Protein AF-A0AAW7HHN9-F1 (afdb_monomer_lite)

Sequence (188 aa):
MHHGLEGAKLAKRGYVASETRPERWENTGKCAHMALAGRVQHAIASLPLDYQQFGHHLYAPVITTEVSNNWEEVALAKLAGHVHLDLKRRGEKRTCRPYSREWWVARGVLVRYRHMVQGGMGANPDPMAAQWVFREWLADNHGVELDSRNWSRQWGWLVQLMFDQAGIIDGMCLRPVGRVLSEEREAA

Radius of gyration: 21.59 Å; chains: 1; bounding box: 45×45×65 Å

Secondary structure (DSSP, 8-state):
--THHHHHHHHTTT--TT---TTS---HHHHHHHHHHHHHHHHHHTS-HHHHHHHHHHHS----HHHHHHHHHHHHHHHHHHHHHHHHHTT-S----TTSHHHHHHHHHHHHHHHHHTTTTS-PPPTT-SHHHHHHHHHHHH------TTHIIIIIHHHHHHHHHHHHHHHHHHHHHHHHHHHHHHH-

Organism: NCBI:txid1940621

Foldseek 3Di:
DPPPPVVVVCVVVVDDPQDADPPDDDDPSVVVVVVLVVQLVVLLVPDDPLLSLLLCLQENDCPDPVSNVVSLVSNLVQLQVLLQVVCVVVVHPDHSDPPDLLSLLLSLLSVQQSQQCYPPPSHGPRPPPDPVSSQVCSCVVPVRHDDPVVCCVPPVVSSVVSSVSSVVSNCVSCVSVVVSVVVVVVVD

Structure (mmCIF, N/CA/C/O backbone):
data_AF-A0AAW7HHN9-F1
#
_entry.id   AF-A0AAW7HHN9-F1
#
loop_
_atom_site.group_PDB
_atom_site.id
_atom_site.type_symbol
_atom_site.label_atom_id
_atom_site.label_alt_id
_atom_site.label_comp_id
_atom_site.label_asym_id
_atom_site.label_entity_id
_atom_site.label_seq_id
_atom_site.pdbx_PDB_ins_code
_atom_site.Cartn_x
_atom_site.Cartn_y
_atom_site.Cartn_z
_atom_site.occupancy
_atom_site.B_iso_or_equiv
_atom_site.auth_seq_id
_atom_site.auth_comp_id
_atom_site.auth_asym_id
_atom_site.auth_atom_id
_atom_site.pdbx_PDB_model_num
ATOM 1 N N . MET A 1 1 ? 19.510 -16.473 -47.302 1.00 38.31 1 MET A N 1
ATOM 2 C CA . MET A 1 1 ? 18.096 -16.724 -46.938 1.00 38.31 1 MET A CA 1
ATOM 3 C C . MET A 1 1 ? 17.933 -18.091 -46.258 1.00 38.31 1 MET A C 1
ATOM 5 O O . MET A 1 1 ? 17.309 -18.977 -46.820 1.00 38.31 1 MET A O 1
ATOM 9 N N . HIS A 1 2 ? 18.473 -18.285 -45.048 1.00 38.16 2 HIS A N 1
ATOM 10 C CA . HIS A 1 2 ? 18.278 -19.535 -44.282 1.00 38.16 2 HIS A CA 1
ATOM 11 C C . HIS A 1 2 ? 17.867 -19.300 -42.813 1.00 38.16 2 HIS A C 1
ATOM 13 O O 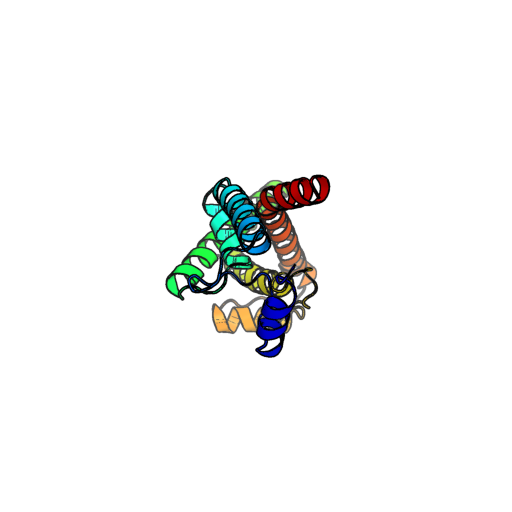. HIS A 1 2 ? 17.896 -20.219 -42.005 1.00 38.16 2 HIS A O 1
ATOM 19 N N . HIS A 1 3 ? 17.419 -18.090 -42.460 1.00 42.94 3 HIS A N 1
ATOM 20 C CA . HIS A 1 3 ? 17.155 -17.697 -41.065 1.00 42.94 3 HIS A CA 1
ATOM 21 C C . HIS A 1 3 ? 15.775 -18.108 -40.513 1.00 42.94 3 HIS A C 1
ATOM 23 O O . HIS A 1 3 ? 15.541 -17.994 -39.316 1.00 42.94 3 HIS A O 1
ATOM 29 N N . GLY A 1 4 ? 14.858 -18.611 -41.349 1.00 40.66 4 GLY A N 1
ATOM 30 C CA . GLY A 1 4 ? 13.501 -18.980 -40.911 1.00 40.66 4 GLY A CA 1
ATOM 31 C C . GLY A 1 4 ? 13.372 -20.378 -40.287 1.00 40.66 4 GLY A C 1
ATOM 32 O O . GLY A 1 4 ? 12.479 -20.616 -39.478 1.00 40.66 4 GLY A O 1
ATOM 33 N N . LEU A 1 5 ? 14.261 -21.316 -40.637 1.00 44.97 5 LEU A N 1
ATOM 34 C CA . LEU A 1 5 ? 14.097 -22.737 -40.289 1.00 44.97 5 LEU A CA 1
ATOM 35 C C . LEU A 1 5 ? 14.630 -23.100 -38.891 1.00 44.97 5 LEU A C 1
ATOM 37 O O . LEU A 1 5 ? 14.132 -24.048 -38.285 1.00 44.97 5 LEU A O 1
ATOM 41 N N . GLU A 1 6 ? 15.592 -22.349 -38.345 1.00 50.78 6 GLU A N 1
ATOM 42 C CA . GLU A 1 6 ? 16.085 -22.557 -36.972 1.00 50.78 6 GLU A CA 1
ATOM 43 C C . GLU A 1 6 ? 15.146 -21.975 -35.907 1.00 50.78 6 GLU A C 1
ATOM 45 O O . GLU A 1 6 ? 14.897 -22.628 -34.891 1.00 50.78 6 GLU A O 1
ATOM 50 N N . GLY A 1 7 ? 14.524 -20.817 -36.165 1.00 49.16 7 GLY A N 1
ATOM 51 C CA . GLY A 1 7 ? 13.521 -20.229 -35.265 1.00 49.16 7 GLY A CA 1
ATOM 52 C C . GLY A 1 7 ? 12.287 -21.125 -35.081 1.00 49.16 7 GLY A C 1
ATOM 53 O O . GLY A 1 7 ? 11.790 -21.293 -33.967 1.00 49.16 7 GLY A O 1
ATOM 54 N N . A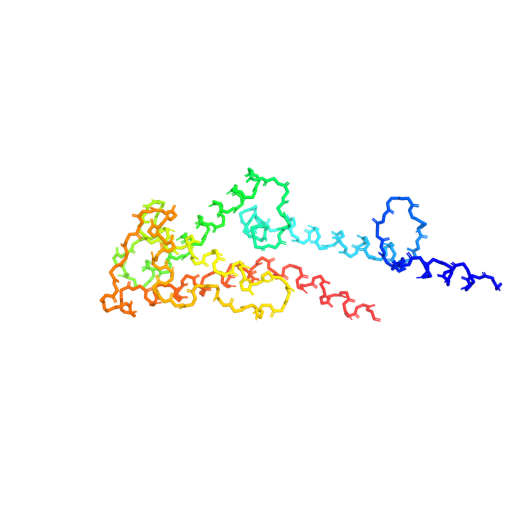LA A 1 8 ? 11.854 -21.800 -36.151 1.00 48.09 8 ALA A N 1
ATOM 55 C CA . ALA A 1 8 ? 10.747 -22.757 -36.113 1.00 48.09 8 ALA A CA 1
ATOM 56 C C . ALA A 1 8 ? 11.067 -24.040 -35.313 1.00 48.09 8 ALA A C 1
ATOM 58 O O . ALA A 1 8 ? 10.160 -24.669 -34.762 1.00 48.09 8 ALA A O 1
ATOM 59 N N . LYS A 1 9 ? 12.346 -24.435 -35.209 1.00 51.78 9 LYS A N 1
ATOM 60 C CA . LYS A 1 9 ? 12.777 -25.590 -34.396 1.00 51.78 9 LYS A CA 1
ATOM 61 C C . LYS A 1 9 ? 12.808 -25.275 -32.897 1.00 51.78 9 LYS A C 1
ATOM 63 O O . LYS A 1 9 ? 12.523 -26.164 -32.098 1.00 51.78 9 LYS A O 1
ATOM 68 N N . LEU A 1 10 ? 13.090 -24.027 -32.513 1.00 51.78 10 LEU A N 1
ATOM 69 C CA . LEU A 1 10 ? 13.018 -23.564 -31.121 1.00 51.78 10 LEU A CA 1
ATOM 70 C C . LEU A 1 10 ? 11.563 -23.470 -30.627 1.00 51.78 10 LEU A C 1
ATOM 72 O O . LEU A 1 10 ? 11.255 -23.974 -29.549 1.00 51.78 10 LEU A O 1
ATOM 76 N N . ALA A 1 11 ? 10.637 -22.952 -31.439 1.00 49.09 11 ALA A N 1
ATOM 77 C CA . ALA A 1 11 ? 9.215 -22.895 -31.076 1.00 49.09 11 ALA A CA 1
ATOM 78 C C . ALA A 1 11 ? 8.615 -24.286 -30.758 1.00 49.09 11 ALA A C 1
ATOM 80 O O . ALA A 1 11 ? 7.832 -24.426 -29.820 1.00 49.09 11 ALA A O 1
ATOM 81 N N . LYS A 1 12 ? 9.051 -25.345 -31.462 1.00 47.94 12 LYS A N 1
ATOM 82 C CA . LYS A 1 12 ? 8.616 -26.740 -31.226 1.00 47.94 12 LYS A CA 1
ATOM 83 C C . LYS A 1 12 ? 9.041 -27.336 -29.873 1.00 47.94 12 LYS A C 1
ATOM 85 O O . LYS A 1 12 ? 8.524 -28.385 -29.505 1.00 47.94 12 LYS A O 1
ATOM 90 N N . ARG A 1 13 ? 9.949 -26.694 -29.127 1.00 54.78 13 ARG A N 1
ATOM 91 C CA . ARG A 1 13 ? 10.356 -27.091 -27.762 1.00 54.78 13 ARG A CA 1
ATOM 92 C C . ARG A 1 13 ? 9.688 -26.255 -26.653 1.00 54.78 13 ARG A C 1
ATOM 94 O O . ARG A 1 13 ? 10.057 -26.401 -25.495 1.00 54.78 13 ARG A O 1
ATOM 101 N N . GLY A 1 14 ? 8.718 -25.397 -26.992 1.00 53.66 14 GLY A N 1
ATOM 102 C CA . GLY A 1 14 ? 8.030 -24.522 -26.030 1.00 53.66 14 GLY A CA 1
ATOM 103 C C . GLY A 1 14 ? 8.759 -23.204 -25.739 1.00 53.66 14 GLY A C 1
ATOM 104 O O . GLY A 1 14 ? 8.441 -22.526 -24.768 1.00 53.66 14 GLY A O 1
ATOM 105 N N . TYR A 1 15 ? 9.740 -22.828 -26.564 1.00 53.34 15 TYR A N 1
ATOM 106 C CA . TYR A 1 15 ? 10.542 -21.621 -26.363 1.00 53.34 15 TYR A CA 1
ATOM 107 C C . TYR A 1 15 ? 9.875 -20.369 -26.954 1.00 53.34 15 TYR A C 1
ATOM 109 O O . TYR A 1 15 ? 9.556 -20.322 -28.141 1.00 53.34 15 TYR A O 1
ATOM 117 N N . VAL A 1 16 ? 9.730 -19.318 -26.137 1.00 57.84 16 VAL A N 1
ATOM 118 C CA . VAL A 1 16 ? 9.157 -18.016 -26.537 1.00 57.84 16 VAL A CA 1
ATOM 119 C C . VAL A 1 16 ? 10.260 -17.100 -27.065 1.00 57.84 16 VAL A C 1
ATOM 121 O O . VAL A 1 16 ? 11.258 -16.922 -26.376 1.00 57.84 16 VAL A O 1
ATOM 124 N N . ALA A 1 17 ? 10.123 -16.495 -28.248 1.00 53.03 17 ALA A N 1
ATOM 125 C CA . ALA A 1 17 ? 11.199 -15.748 -28.929 1.00 53.03 17 ALA A CA 1
ATOM 126 C C . ALA A 1 17 ? 11.877 -14.627 -28.096 1.00 53.03 17 ALA A C 1
ATOM 128 O O . ALA A 1 17 ? 13.042 -14.313 -28.338 1.00 53.03 17 ALA A O 1
ATOM 129 N N . SER A 1 18 ? 11.193 -14.087 -27.083 1.00 53.69 18 SER A N 1
ATOM 130 C CA . SER A 1 18 ? 11.636 -12.979 -26.220 1.00 53.69 18 SER A CA 1
ATOM 131 C C . SER A 1 18 ? 12.220 -13.379 -24.852 1.00 53.69 18 SER A C 1
ATOM 133 O O . SER A 1 18 ? 12.604 -12.507 -24.082 1.00 53.69 18 SER A O 1
ATOM 135 N N . GLU A 1 19 ? 12.309 -14.670 -24.520 1.00 60.16 19 GLU A N 1
ATOM 136 C CA . GLU A 1 19 ? 12.842 -15.136 -23.224 1.00 60.16 19 GLU A CA 1
ATOM 137 C C . GLU A 1 19 ? 14.320 -14.730 -23.002 1.00 60.16 19 GLU A C 1
ATOM 139 O O . GLU A 1 19 ? 15.192 -14.995 -23.839 1.00 60.16 19 GLU A O 1
ATOM 144 N N . THR A 1 20 ? 14.612 -14.140 -21.841 1.00 59.38 20 THR A N 1
ATOM 145 C CA . THR A 1 20 ? 15.908 -13.565 -21.441 1.00 59.38 20 THR A CA 1
ATOM 146 C C . THR A 1 20 ? 16.752 -14.516 -20.581 1.00 59.38 20 THR A C 1
ATOM 148 O O . THR A 1 20 ? 17.074 -14.222 -19.435 1.00 59.38 20 THR A O 1
ATOM 151 N N . ARG A 1 21 ? 17.160 -15.674 -21.123 1.00 59.19 21 ARG A N 1
ATOM 152 C CA . ARG A 1 21 ? 18.147 -16.550 -20.449 1.00 59.19 21 ARG A CA 1
ATOM 153 C C . ARG A 1 21 ? 19.597 -16.219 -20.853 1.00 59.19 21 ARG A C 1
ATOM 155 O O . ARG A 1 21 ? 19.813 -15.833 -22.009 1.00 59.19 21 ARG A O 1
ATOM 162 N N . PRO A 1 22 ? 20.594 -16.393 -19.958 1.00 57.69 22 PRO A N 1
ATOM 163 C CA . PRO A 1 22 ? 22.010 -16.143 -20.266 1.00 57.69 22 PRO A CA 1
ATOM 164 C C . PRO A 1 22 ? 22.532 -17.027 -21.407 1.00 57.69 22 PRO A C 1
ATOM 166 O O . PRO A 1 22 ? 23.255 -16.571 -22.278 1.00 57.69 22 PRO A O 1
ATOM 169 N N . GLU A 1 23 ? 22.067 -18.272 -21.446 1.00 57.06 23 GLU A N 1
ATOM 170 C CA . GLU A 1 23 ? 22.466 -19.346 -22.374 1.00 57.06 23 GLU A CA 1
ATOM 171 C C . GLU A 1 23 ? 21.846 -19.204 -23.778 1.00 57.06 23 GLU A C 1
ATOM 173 O O . GLU A 1 23 ? 22.002 -20.063 -24.644 1.00 57.06 23 GLU A O 1
ATOM 178 N N . ARG A 1 24 ? 21.084 -18.128 -24.002 1.00 62.47 24 ARG A N 1
ATOM 179 C CA . ARG A 1 24 ? 20.269 -17.918 -25.198 1.00 62.47 24 ARG A CA 1
ATOM 180 C C . ARG A 1 24 ? 20.902 -16.897 -26.129 1.00 62.47 24 ARG A C 1
ATOM 182 O O . ARG A 1 24 ? 21.324 -15.834 -25.669 1.00 62.47 24 ARG A O 1
ATOM 189 N N . TRP A 1 25 ? 20.844 -17.186 -27.427 1.00 57.44 25 TRP A N 1
ATOM 190 C CA . TRP A 1 25 ? 21.344 -16.322 -28.495 1.00 57.44 25 TRP A CA 1
ATOM 191 C C . TRP A 1 25 ? 20.830 -14.880 -28.373 1.00 57.44 25 TRP A C 1
ATOM 193 O O . TRP A 1 25 ? 19.654 -14.645 -28.074 1.00 57.44 25 TRP A O 1
ATOM 203 N N . GLU A 1 26 ? 21.712 -13.915 -28.612 1.00 62.25 26 GLU A N 1
ATOM 204 C CA . GLU A 1 26 ? 21.369 -12.497 -28.671 1.00 62.25 26 GLU A CA 1
ATOM 205 C C . GLU A 1 26 ? 20.537 -12.235 -29.927 1.00 62.25 26 GLU A C 1
ATOM 207 O O . GLU A 1 26 ? 21.027 -12.294 -31.053 1.00 62.25 26 GLU A O 1
ATOM 212 N N . ASN A 1 27 ? 19.240 -11.997 -29.747 1.00 69.94 27 ASN A N 1
ATOM 213 C CA . ASN A 1 27 ? 18.358 -11.567 -30.823 1.00 69.94 27 ASN A CA 1
ATOM 214 C C . ASN A 1 27 ? 17.867 -10.140 -30.546 1.00 69.94 27 ASN A C 1
ATOM 216 O O . ASN A 1 27 ? 17.820 -9.700 -29.396 1.00 69.94 27 ASN A O 1
ATOM 220 N N . THR A 1 28 ? 17.492 -9.411 -31.598 1.00 74.88 28 THR A N 1
ATOM 221 C CA . THR A 1 28 ? 17.056 -8.008 -31.495 1.00 74.88 28 THR A CA 1
ATOM 222 C C . THR A 1 28 ? 15.908 -7.828 -30.497 1.00 74.88 28 THR A C 1
ATOM 224 O O . THR A 1 28 ? 15.882 -6.838 -29.773 1.00 74.88 28 THR A O 1
ATOM 227 N N . GLY A 1 29 ? 15.007 -8.812 -30.384 1.00 74.69 29 GLY A N 1
ATOM 228 C CA . GLY A 1 29 ? 13.914 -8.803 -29.406 1.00 74.69 29 GLY A CA 1
ATOM 229 C C . GLY A 1 29 ? 14.386 -8.903 -27.950 1.00 74.69 29 GLY A C 1
ATOM 230 O O . GLY A 1 29 ? 13.868 -8.196 -27.092 1.00 74.69 29 GLY A O 1
ATOM 231 N N . LYS A 1 30 ? 15.404 -9.724 -27.666 1.00 72.62 30 LYS A N 1
ATOM 232 C CA . LYS A 1 30 ? 16.058 -9.843 -26.354 1.00 72.62 30 LYS A CA 1
ATOM 233 C C . LYS A 1 30 ? 16.736 -8.525 -25.983 1.00 72.62 30 LYS A C 1
ATOM 235 O O . LYS A 1 30 ? 16.565 -8.054 -24.863 1.00 72.62 30 LYS A O 1
ATOM 240 N N . CYS A 1 31 ? 17.455 -7.906 -26.921 1.00 80.06 31 CYS A N 1
ATOM 241 C CA . CYS A 1 31 ? 18.100 -6.608 -26.704 1.00 80.06 31 CYS A CA 1
ATOM 242 C C . CYS A 1 31 ? 17.074 -5.496 -26.446 1.00 80.06 31 CYS A C 1
ATOM 244 O O . CYS A 1 31 ? 17.229 -4.750 -25.482 1.00 80.06 31 CYS A O 1
ATOM 246 N N . ALA A 1 32 ? 16.000 -5.431 -27.240 1.00 82.19 32 ALA A N 1
ATOM 247 C CA . ALA A 1 32 ? 14.913 -4.472 -27.043 1.00 82.19 32 ALA A CA 1
ATOM 248 C C . ALA A 1 32 ? 14.222 -4.660 -25.682 1.00 82.19 32 ALA A C 1
ATOM 250 O O . ALA A 1 32 ? 14.023 -3.696 -24.948 1.00 82.19 32 ALA A O 1
ATOM 251 N N . HIS A 1 33 ? 13.932 -5.906 -25.292 1.00 82.44 33 HIS A N 1
ATOM 252 C CA . HIS A 1 33 ? 13.355 -6.206 -23.983 1.00 82.44 33 HIS A CA 1
ATOM 253 C C . HIS A 1 33 ? 14.281 -5.796 -22.829 1.00 82.44 33 HIS A C 1
ATOM 255 O O . HIS A 1 33 ? 13.821 -5.185 -21.868 1.00 82.44 33 HIS A O 1
ATOM 261 N N . MET A 1 34 ? 15.582 -6.099 -22.912 1.00 86.00 34 MET A N 1
ATOM 262 C CA . MET A 1 34 ? 16.550 -5.702 -21.881 1.00 86.00 34 MET A CA 1
ATOM 263 C C . MET A 1 34 ? 16.708 -4.179 -21.794 1.00 86.00 34 MET A C 1
ATOM 265 O O . MET A 1 34 ? 16.795 -3.647 -20.689 1.00 86.00 34 MET A O 1
ATOM 269 N N . ALA A 1 35 ? 16.701 -3.474 -22.929 1.00 87.94 35 ALA A N 1
ATOM 270 C CA . ALA A 1 35 ? 16.739 -2.014 -22.959 1.00 87.94 35 ALA A CA 1
ATOM 271 C C . ALA A 1 35 ? 15.500 -1.409 -22.279 1.00 87.94 35 ALA A C 1
ATOM 273 O O . ALA A 1 35 ? 15.636 -0.564 -21.391 1.00 87.94 35 ALA A O 1
ATOM 274 N N . LEU A 1 36 ? 14.305 -1.904 -22.618 1.00 88.75 36 LEU A N 1
ATOM 275 C CA . LEU A 1 36 ? 13.052 -1.493 -21.985 1.00 88.75 36 LEU A CA 1
ATOM 276 C C . LEU A 1 36 ? 13.056 -1.780 -20.478 1.00 88.75 36 LEU A C 1
ATOM 278 O O . LEU A 1 36 ? 12.744 -0.902 -19.674 1.00 88.75 36 LEU A O 1
ATOM 282 N N . ALA A 1 37 ? 13.455 -2.991 -20.079 1.00 89.25 37 ALA A N 1
ATOM 283 C CA . ALA A 1 37 ? 13.571 -3.365 -18.674 1.00 89.25 37 ALA A CA 1
ATOM 284 C C . ALA A 1 37 ? 14.537 -2.430 -17.929 1.00 89.25 37 ALA A C 1
ATOM 286 O O . ALA A 1 37 ? 14.211 -1.963 -16.841 1.00 89.25 37 ALA A O 1
ATOM 287 N N . GLY A 1 38 ? 15.679 -2.087 -18.533 1.00 92.06 38 GLY A N 1
ATOM 288 C CA . GLY A 1 38 ? 16.635 -1.124 -17.985 1.00 92.06 38 GLY A CA 1
ATOM 289 C C . GLY A 1 38 ? 16.031 0.267 -17.774 1.00 92.06 38 GLY A C 1
ATOM 290 O O . GLY A 1 38 ? 16.204 0.849 -16.702 1.00 92.06 38 GLY A O 1
ATOM 291 N N . ARG A 1 39 ? 15.257 0.780 -18.741 1.00 94.25 39 ARG A N 1
ATOM 292 C CA . ARG A 1 39 ? 14.539 2.062 -18.598 1.00 94.25 39 ARG A CA 1
ATOM 293 C C . ARG A 1 39 ? 13.514 2.022 -17.468 1.00 94.25 39 ARG A C 1
ATOM 295 O O . ARG A 1 39 ? 13.440 2.965 -16.684 1.00 94.25 39 ARG A O 1
ATOM 302 N N . VAL A 1 40 ? 12.758 0.929 -17.348 1.00 93.12 40 VAL A N 1
ATOM 303 C CA . VAL A 1 40 ? 11.791 0.739 -16.256 1.00 93.12 40 VAL A CA 1
ATOM 304 C C . VAL A 1 40 ? 12.496 0.687 -14.899 1.00 93.12 40 VAL A C 1
ATOM 306 O O . VAL A 1 40 ? 12.086 1.394 -13.981 1.00 93.12 40 VAL A O 1
ATOM 309 N N . GLN A 1 41 ? 13.581 -0.082 -14.766 1.00 93.25 41 GLN A N 1
ATOM 310 C CA . GLN A 1 41 ? 14.359 -0.149 -13.522 1.00 93.25 41 GLN A CA 1
ATOM 311 C C . GLN A 1 41 ? 14.959 1.214 -13.154 1.00 93.25 41 GLN A C 1
ATOM 313 O O . GLN A 1 41 ? 14.910 1.612 -11.993 1.00 93.25 41 GLN A O 1
ATOM 318 N N . HIS A 1 42 ? 15.453 1.973 -14.136 1.00 95.88 42 HIS A N 1
ATOM 319 C CA . HIS A 1 42 ? 15.940 3.334 -13.915 1.00 95.88 42 HIS A CA 1
ATOM 320 C C . HIS A 1 42 ? 14.823 4.280 -13.443 1.00 95.88 42 HIS A C 1
ATOM 322 O O . HIS A 1 42 ? 15.024 5.068 -12.520 1.00 95.88 42 HIS A O 1
ATOM 328 N N . ALA A 1 43 ? 13.625 4.176 -14.024 1.00 95.31 43 ALA A N 1
ATOM 329 C CA . ALA A 1 43 ? 12.469 4.958 -13.597 1.00 95.31 43 ALA A CA 1
ATOM 330 C C . ALA A 1 43 ? 12.049 4.626 -12.155 1.00 95.31 43 ALA A C 1
ATOM 332 O O . ALA A 1 43 ? 11.775 5.543 -11.382 1.00 95.31 43 ALA A O 1
ATOM 333 N N . ILE A 1 44 ? 12.061 3.348 -11.762 1.00 94.56 44 ILE A N 1
ATOM 334 C CA . ILE A 1 44 ? 11.821 2.933 -10.370 1.00 94.56 44 ILE A CA 1
ATOM 335 C C . ILE A 1 44 ? 12.902 3.508 -9.447 1.00 94.56 44 ILE A C 1
ATOM 337 O O . ILE A 1 44 ? 12.572 4.125 -8.438 1.00 94.56 44 ILE A O 1
ATOM 341 N N . ALA A 1 45 ? 14.179 3.397 -9.822 1.00 95.88 45 ALA A N 1
ATOM 342 C CA . ALA A 1 45 ? 15.305 3.904 -9.037 1.00 95.88 45 ALA A CA 1
ATOM 343 C C . ALA A 1 45 ? 15.281 5.434 -8.840 1.00 95.88 45 ALA A C 1
ATOM 345 O O . ALA A 1 45 ? 15.910 5.942 -7.915 1.00 95.88 45 ALA A O 1
ATOM 346 N N . SER A 1 46 ? 14.547 6.169 -9.684 1.00 95.69 46 SER A N 1
ATOM 347 C CA . SER A 1 46 ? 14.368 7.621 -9.552 1.00 95.69 46 SER A CA 1
ATOM 348 C C . SER A 1 46 ? 13.404 8.039 -8.430 1.00 95.69 46 SER A C 1
ATOM 350 O O . SER A 1 46 ? 13.393 9.205 -8.034 1.00 95.69 46 SER A O 1
ATOM 352 N N . LEU A 1 47 ? 12.585 7.115 -7.913 1.00 96.69 47 LEU A N 1
ATOM 353 C CA . LEU A 1 47 ? 11.674 7.383 -6.798 1.00 96.69 47 LEU A CA 1
ATOM 354 C C . LEU A 1 47 ? 12.445 7.512 -5.473 1.00 96.69 47 LEU A C 1
ATOM 356 O O . LEU A 1 47 ? 13.482 6.870 -5.306 1.00 96.69 47 LEU A O 1
ATOM 360 N N . PRO A 1 48 ? 11.939 8.255 -4.473 1.00 97.00 48 PRO A N 1
ATOM 361 C CA . PRO A 1 48 ? 12.473 8.156 -3.118 1.00 97.00 48 PRO A CA 1
ATOM 362 C C . PRO A 1 48 ? 12.353 6.718 -2.586 1.00 97.00 48 PRO A C 1
ATOM 364 O O . PRO A 1 48 ? 11.415 5.997 -2.936 1.00 97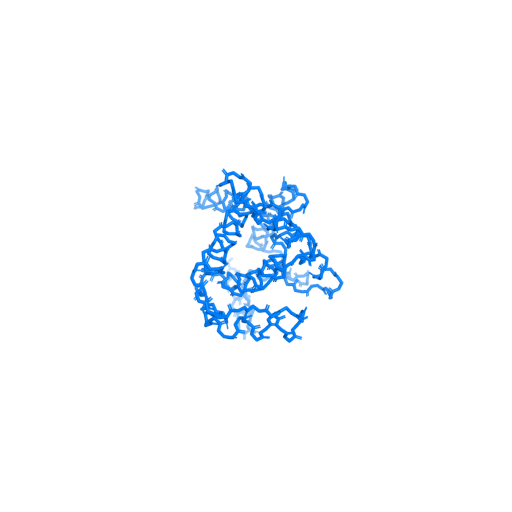.00 48 PRO A O 1
ATOM 367 N N . LEU A 1 49 ? 13.301 6.301 -1.741 1.00 96.69 49 LEU A N 1
ATOM 368 C CA . LEU A 1 49 ? 13.458 4.898 -1.328 1.00 96.69 49 LEU A CA 1
ATOM 369 C C . LEU A 1 49 ? 12.182 4.293 -0.723 1.00 96.69 49 LEU A C 1
ATOM 371 O O . LEU A 1 49 ? 11.853 3.141 -0.989 1.00 96.69 49 LEU A O 1
ATOM 375 N N . ASP A 1 50 ? 11.428 5.076 0.042 1.00 97.12 50 ASP A N 1
ATOM 376 C CA . ASP A 1 50 ? 10.188 4.620 0.666 1.00 97.12 50 ASP A CA 1
ATOM 377 C C . ASP A 1 50 ? 9.061 4.353 -0.349 1.00 97.12 50 ASP A C 1
ATOM 379 O O . ASP A 1 50 ? 8.301 3.400 -0.188 1.00 97.12 50 ASP A O 1
ATOM 383 N N . TYR A 1 51 ? 8.980 5.125 -1.436 1.00 97.38 51 TYR A N 1
ATOM 384 C CA . TYR A 1 51 ? 8.079 4.841 -2.559 1.00 97.38 51 TYR A CA 1
ATOM 385 C C . TYR A 1 51 ? 8.537 3.620 -3.364 1.00 97.38 51 TYR A C 1
ATOM 387 O O . TYR A 1 51 ? 7.695 2.824 -3.783 1.00 97.38 51 TYR A O 1
ATOM 395 N N . GLN A 1 52 ? 9.850 3.425 -3.543 1.00 96.62 52 GLN A N 1
ATOM 396 C CA . GLN A 1 52 ? 10.371 2.202 -4.167 1.00 96.62 52 GLN A CA 1
ATOM 397 C C . GLN A 1 52 ? 9.942 0.968 -3.369 1.00 96.62 52 GLN A C 1
ATOM 399 O O . GLN A 1 52 ? 9.362 0.041 -3.925 1.00 96.62 52 GLN A O 1
ATOM 404 N N . GLN A 1 53 ? 10.153 0.984 -2.051 1.00 97.06 53 GLN A N 1
ATOM 405 C CA . GLN A 1 53 ? 9.794 -0.120 -1.160 1.00 97.06 53 GLN A CA 1
ATOM 406 C C . GLN A 1 53 ? 8.277 -0.336 -1.078 1.00 97.06 53 GLN A C 1
ATOM 408 O O . GLN A 1 53 ? 7.842 -1.486 -1.064 1.00 97.06 53 GLN A O 1
ATOM 413 N N . PHE A 1 54 ? 7.468 0.730 -1.121 1.00 97.62 54 PHE A N 1
ATOM 414 C CA . PHE A 1 54 ? 6.013 0.610 -1.264 1.00 97.62 54 PHE A CA 1
ATOM 415 C C . PHE A 1 54 ? 5.634 -0.121 -2.560 1.00 97.62 54 PHE A C 1
ATOM 417 O O . PHE A 1 54 ? 4.869 -1.082 -2.529 1.00 97.62 54 PHE A O 1
ATOM 424 N N . GLY A 1 55 ? 6.216 0.273 -3.698 1.00 95.19 55 GLY A N 1
ATOM 425 C CA . GLY A 1 55 ? 6.000 -0.413 -4.974 1.00 95.19 55 GLY A CA 1
ATOM 426 C C . GLY A 1 55 ? 6.483 -1.868 -4.959 1.00 95.19 55 GLY A C 1
ATOM 427 O O . GLY A 1 55 ? 5.794 -2.753 -5.465 1.00 95.19 55 GLY A O 1
ATOM 428 N N . HIS A 1 56 ? 7.630 -2.148 -4.336 1.00 94.75 56 HIS A N 1
ATOM 429 C CA . HIS A 1 56 ? 8.141 -3.510 -4.185 1.00 94.75 56 HIS A CA 1
ATOM 430 C C . HIS A 1 56 ? 7.226 -4.378 -3.325 1.00 94.75 56 HIS A C 1
ATOM 432 O O . HIS A 1 56 ? 6.955 -5.514 -3.702 1.00 94.75 56 HIS A O 1
ATOM 438 N N . HIS A 1 57 ? 6.686 -3.843 -2.228 1.00 95.69 57 HIS A N 1
ATOM 439 C CA . HIS A 1 57 ? 5.697 -4.560 -1.431 1.00 95.69 57 HIS A CA 1
ATOM 440 C C . HIS A 1 57 ? 4.491 -4.990 -2.279 1.00 95.69 57 HIS A C 1
ATOM 442 O O . HIS A 1 57 ? 4.037 -6.125 -2.154 1.00 95.69 57 HIS A O 1
ATOM 448 N N . LEU A 1 58 ? 4.000 -4.121 -3.169 1.00 94.06 58 LEU A N 1
ATOM 449 C CA . LEU A 1 58 ? 2.833 -4.421 -4.001 1.00 94.06 58 LEU A CA 1
ATOM 450 C C . LEU A 1 58 ? 3.131 -5.407 -5.137 1.00 94.06 58 LEU A C 1
ATOM 452 O O . LEU A 1 58 ? 2.373 -6.357 -5.335 1.00 94.06 58 LEU A O 1
ATOM 456 N N . TYR A 1 59 ? 4.222 -5.194 -5.876 1.00 91.31 59 TYR A N 1
ATOM 457 C CA . TYR A 1 59 ? 4.415 -5.822 -7.188 1.00 91.31 59 TYR A CA 1
ATOM 458 C C . TYR A 1 59 ? 5.614 -6.762 -7.286 1.00 91.31 59 TYR A C 1
ATOM 460 O O . TYR A 1 59 ? 5.656 -7.587 -8.200 1.00 91.31 59 TYR A O 1
ATOM 468 N N . ALA A 1 60 ? 6.605 -6.648 -6.397 1.00 89.19 60 ALA A N 1
ATOM 469 C CA . ALA A 1 60 ? 7.786 -7.492 -6.499 1.00 89.19 60 ALA A CA 1
ATOM 470 C C . ALA A 1 60 ? 7.459 -8.936 -6.080 1.00 89.19 60 ALA A C 1
ATOM 472 O O . ALA A 1 60 ? 6.673 -9.161 -5.148 1.00 89.19 60 ALA A O 1
ATOM 473 N N . PRO A 1 61 ? 8.073 -9.937 -6.737 1.00 85.50 61 PRO A N 1
ATOM 474 C CA . PRO A 1 61 ? 8.044 -11.294 -6.222 1.00 85.50 61 PRO A CA 1
ATOM 475 C C . PRO A 1 61 ? 8.703 -11.334 -4.839 1.00 85.50 61 PRO A C 1
ATOM 477 O O . PRO A 1 61 ? 9.617 -10.562 -4.543 1.00 85.50 61 PRO A O 1
ATOM 480 N N . VAL A 1 62 ? 8.254 -12.262 -3.995 1.00 83.94 62 VAL A N 1
ATOM 481 C CA . VAL A 1 62 ? 8.898 -12.528 -2.705 1.00 83.94 62 VAL A CA 1
ATOM 482 C C . VAL A 1 62 ? 10.314 -13.035 -2.979 1.00 83.94 62 VAL A C 1
ATOM 484 O O . VAL A 1 62 ? 10.484 -14.124 -3.520 1.00 83.94 62 VAL A O 1
ATOM 487 N N . ILE A 1 63 ? 11.323 -12.229 -2.633 1.00 81.25 63 ILE A N 1
ATOM 488 C CA . ILE A 1 63 ? 12.741 -12.601 -2.770 1.00 81.25 63 ILE A CA 1
ATOM 489 C C . ILE A 1 63 ? 13.161 -13.430 -1.554 1.00 81.25 63 ILE A C 1
ATOM 491 O O . ILE A 1 63 ? 13.586 -14.574 -1.679 1.00 81.25 63 ILE A O 1
ATOM 495 N N . THR A 1 64 ? 12.993 -12.851 -0.365 1.00 91.12 64 THR A N 1
ATOM 496 C CA . THR A 1 64 ? 13.119 -13.518 0.934 1.00 91.12 64 THR A CA 1
ATOM 497 C C . THR A 1 64 ? 12.037 -12.992 1.872 1.00 91.12 64 THR A C 1
ATOM 499 O O . THR A 1 64 ? 11.474 -11.912 1.648 1.00 91.12 64 THR A O 1
ATOM 502 N N . THR A 1 65 ? 11.749 -13.741 2.939 1.00 90.94 65 THR A N 1
ATOM 503 C CA . THR A 1 65 ? 10.801 -13.313 3.978 1.00 90.94 65 THR A CA 1
ATOM 504 C C . THR A 1 65 ? 11.248 -12.009 4.633 1.00 90.94 65 THR A C 1
ATOM 506 O O . THR A 1 65 ? 10.451 -11.094 4.777 1.00 90.94 65 THR A O 1
ATOM 509 N N . GLU A 1 66 ? 12.534 -11.881 4.960 1.00 94.56 66 GLU A N 1
ATOM 510 C CA . GLU A 1 66 ? 13.091 -10.683 5.597 1.00 94.56 66 GLU A CA 1
ATOM 511 C C . GLU A 1 66 ? 12.920 -9.428 4.732 1.00 94.56 66 GLU A C 1
ATOM 513 O O . GLU A 1 66 ? 12.401 -8.415 5.199 1.00 94.56 66 GLU A O 1
ATOM 518 N N . VAL A 1 67 ? 13.287 -9.508 3.449 1.00 94.00 67 VAL A N 1
ATOM 519 C CA . VAL A 1 67 ? 13.162 -8.380 2.514 1.00 94.00 67 VAL A CA 1
ATOM 520 C C . VAL A 1 67 ? 11.697 -7.997 2.320 1.00 94.00 67 VAL A C 1
ATOM 522 O O . VAL A 1 67 ? 11.359 -6.814 2.339 1.00 94.00 67 VAL A O 1
ATOM 525 N N . SER A 1 68 ? 10.819 -8.993 2.187 1.00 92.50 68 SER A N 1
ATOM 526 C CA . SER A 1 68 ? 9.384 -8.764 1.997 1.00 92.50 68 SER A CA 1
ATOM 527 C C . SER A 1 68 ? 8.741 -8.122 3.227 1.00 92.50 68 SER A C 1
ATOM 529 O O . SER A 1 68 ? 7.960 -7.184 3.075 1.00 92.50 68 SER A O 1
ATOM 531 N N . ASN A 1 69 ? 9.116 -8.572 4.429 1.00 94.31 69 ASN A N 1
ATOM 532 C CA . ASN A 1 69 ? 8.663 -7.986 5.690 1.00 94.31 69 ASN A CA 1
ATOM 533 C C . ASN A 1 69 ? 9.145 -6.538 5.823 1.00 94.31 69 ASN A C 1
ATOM 535 O O . ASN A 1 69 ? 8.371 -5.662 6.190 1.00 94.31 69 ASN A O 1
ATOM 539 N N . ASN A 1 70 ? 10.402 -6.256 5.471 1.00 96.69 70 ASN A N 1
ATOM 540 C CA . ASN A 1 70 ? 10.924 -4.892 5.501 1.00 96.69 70 ASN A CA 1
ATOM 541 C C . ASN A 1 70 ? 10.165 -3.961 4.537 1.00 96.69 70 ASN A C 1
ATOM 543 O O . ASN A 1 70 ? 9.817 -2.839 4.902 1.00 96.69 70 ASN A O 1
ATOM 547 N N . TRP A 1 71 ? 9.862 -4.419 3.319 1.00 97.19 71 TRP A N 1
ATOM 548 C CA . TRP A 1 71 ? 9.044 -3.643 2.383 1.00 97.19 71 TRP A CA 1
ATOM 549 C C . TRP A 1 71 ? 7.621 -3.413 2.893 1.00 97.19 71 TRP A C 1
ATOM 551 O O . TRP A 1 71 ? 7.106 -2.308 2.748 1.00 97.19 71 TRP A O 1
ATOM 561 N N . GLU A 1 72 ? 6.999 -4.421 3.509 1.00 96.69 72 GLU A N 1
ATOM 562 C CA . GLU A 1 72 ? 5.682 -4.283 4.138 1.00 96.69 72 GLU A CA 1
ATOM 563 C C . GLU A 1 72 ? 5.687 -3.229 5.247 1.00 96.69 72 GLU A C 1
ATOM 565 O O . GLU A 1 72 ? 4.826 -2.353 5.250 1.00 96.69 72 GLU A O 1
ATOM 570 N N . GLU A 1 73 ? 6.660 -3.265 6.158 1.00 97.44 73 GLU A N 1
ATOM 571 C CA . GLU A 1 73 ? 6.732 -2.312 7.272 1.00 97.44 73 GLU A CA 1
ATOM 572 C C . GLU A 1 73 ? 6.930 -0.870 6.777 1.00 97.44 73 GLU A C 1
ATOM 574 O O . GLU A 1 73 ? 6.269 0.056 7.256 1.00 97.44 73 GLU A O 1
ATOM 579 N N . VAL A 1 74 ? 7.770 -0.662 5.755 1.00 98.25 74 VAL A N 1
ATOM 580 C CA . VAL A 1 74 ? 7.930 0.660 5.126 1.00 98.25 74 VAL A CA 1
ATOM 581 C C . VAL A 1 74 ? 6.643 1.102 4.430 1.00 98.25 74 VAL A C 1
ATOM 583 O O . VAL A 1 74 ? 6.220 2.252 4.580 1.00 98.25 74 VAL A O 1
ATOM 586 N N . ALA A 1 75 ? 5.990 0.200 3.696 1.00 98.31 75 ALA A N 1
ATOM 587 C CA . ALA A 1 75 ? 4.749 0.501 2.997 1.00 98.31 75 ALA A CA 1
ATOM 588 C C . ALA A 1 75 ? 3.613 0.859 3.971 1.00 98.31 75 ALA A C 1
ATOM 590 O O . ALA A 1 75 ? 2.869 1.820 3.748 1.00 98.31 75 ALA A O 1
ATOM 591 N N . LEU A 1 76 ? 3.531 0.141 5.091 1.00 98.62 76 LEU A N 1
ATOM 592 C CA . LEU A 1 76 ? 2.607 0.412 6.181 1.00 98.62 76 LEU A CA 1
ATOM 593 C C . LEU A 1 76 ? 2.877 1.775 6.822 1.00 98.62 76 LEU A C 1
ATOM 595 O O . LEU A 1 76 ? 1.952 2.576 6.962 1.00 98.62 76 LEU A O 1
ATOM 599 N N . ALA A 1 77 ? 4.135 2.079 7.151 1.00 98.44 77 ALA A N 1
ATOM 600 C CA . ALA A 1 77 ? 4.517 3.376 7.703 1.00 98.44 77 ALA A CA 1
ATOM 601 C C . ALA A 1 77 ? 4.149 4.531 6.762 1.00 98.44 77 ALA A C 1
ATOM 603 O O . ALA A 1 77 ? 3.623 5.558 7.206 1.00 98.44 77 ALA A O 1
ATOM 604 N N . LYS A 1 78 ? 4.363 4.344 5.455 1.00 98.38 78 LYS A N 1
ATOM 605 C CA . LYS A 1 78 ? 3.998 5.307 4.414 1.00 98.38 78 LYS A CA 1
ATOM 606 C C . LYS A 1 78 ? 2.489 5.550 4.378 1.00 98.38 78 LYS A C 1
ATOM 608 O O . LYS A 1 78 ? 2.053 6.700 4.479 1.00 98.38 78 LYS A O 1
ATOM 613 N N . LEU A 1 79 ? 1.694 4.482 4.288 1.00 98.69 79 LEU A N 1
ATOM 614 C CA . LEU A 1 79 ? 0.233 4.566 4.273 1.00 98.69 79 LEU A CA 1
ATOM 615 C C . LEU A 1 79 ? -0.295 5.230 5.550 1.00 98.69 79 LEU A C 1
ATOM 617 O O . LEU A 1 79 ? -1.077 6.181 5.483 1.00 98.69 79 LEU A O 1
ATOM 621 N N . ALA A 1 80 ? 0.170 4.781 6.715 1.00 98.44 80 ALA A N 1
ATOM 622 C CA . ALA A 1 80 ? -0.228 5.331 8.002 1.00 98.44 80 ALA A CA 1
ATOM 623 C C . ALA A 1 80 ? 0.110 6.823 8.124 1.00 98.44 80 ALA A C 1
ATOM 625 O O . ALA A 1 80 ? -0.721 7.600 8.596 1.00 98.44 80 ALA A O 1
ATOM 626 N N . GLY A 1 81 ? 1.283 7.247 7.641 1.00 98.19 81 GLY A N 1
ATOM 627 C CA . GLY A 1 81 ? 1.683 8.652 7.597 1.00 98.19 81 GLY A CA 1
ATOM 628 C C . GLY A 1 81 ? 0.748 9.509 6.739 1.00 98.19 81 GLY A C 1
ATOM 629 O O . GLY A 1 81 ? 0.276 10.552 7.194 1.00 98.19 81 GLY A O 1
ATOM 630 N N . HIS A 1 82 ? 0.413 9.050 5.530 1.00 98.38 82 HIS A N 1
ATOM 631 C CA . HIS A 1 82 ? -0.528 9.745 4.643 1.00 98.38 82 HIS A CA 1
ATOM 632 C C . HIS A 1 82 ? -1.930 9.851 5.257 1.00 98.38 82 HIS A C 1
ATOM 634 O O . HIS A 1 82 ? -2.527 10.931 5.271 1.00 98.38 82 HIS A O 1
ATOM 640 N N . VAL A 1 83 ? -2.425 8.759 5.842 1.00 98.50 83 VAL A N 1
ATOM 641 C CA . VAL A 1 83 ? -3.716 8.725 6.542 1.00 98.50 83 VAL A CA 1
ATOM 642 C C . VAL A 1 83 ? -3.701 9.656 7.751 1.00 98.50 83 VAL A C 1
ATOM 644 O O . VAL A 1 83 ? -4.650 10.407 7.956 1.00 98.50 83 VAL A O 1
ATOM 647 N N . HIS A 1 84 ? -2.623 9.673 8.539 1.00 98.25 84 HIS A N 1
ATOM 648 C CA . HIS A 1 84 ? -2.505 10.566 9.689 1.00 98.25 84 HIS A CA 1
ATOM 649 C C . HIS A 1 84 ? -2.560 12.043 9.285 1.00 98.25 84 HIS A C 1
ATOM 651 O O . HIS A 1 84 ? -3.243 12.832 9.943 1.00 98.25 84 HIS A O 1
ATOM 657 N N . LEU A 1 85 ? -1.877 12.413 8.200 1.00 97.88 85 LEU A N 1
ATOM 658 C CA . LEU A 1 85 ? -1.928 13.769 7.661 1.00 97.88 85 LEU A CA 1
ATOM 659 C C . LEU A 1 85 ? -3.335 14.125 7.167 1.00 97.88 85 LEU A C 1
ATOM 661 O O . LEU A 1 85 ? -3.795 15.236 7.430 1.00 97.88 85 LEU A O 1
ATOM 665 N N . ASP A 1 86 ? -4.037 13.201 6.507 1.00 97.94 86 ASP A N 1
ATOM 666 C CA . ASP A 1 86 ? -5.409 13.434 6.049 1.00 97.94 86 ASP A CA 1
ATOM 667 C C . ASP A 1 86 ? -6.397 13.600 7.214 1.00 97.94 86 ASP A C 1
ATOM 669 O O . ASP A 1 86 ? -7.160 14.565 7.242 1.00 97.94 86 ASP A O 1
ATOM 673 N N . LEU A 1 87 ? -6.303 12.748 8.240 1.00 97.62 87 LEU A N 1
ATOM 674 C CA . LEU A 1 87 ? -7.073 12.882 9.482 1.00 97.62 87 LEU A CA 1
ATOM 675 C C . LEU A 1 87 ? -6.839 14.247 10.143 1.00 97.62 87 LEU A C 1
ATOM 677 O O . LEU A 1 87 ? -7.792 14.933 10.512 1.00 97.62 87 LEU A O 1
ATOM 681 N N . LYS A 1 88 ? -5.575 14.684 10.228 1.00 97.56 88 LYS A N 1
ATOM 682 C CA . LYS A 1 88 ? -5.223 15.998 10.780 1.00 97.56 88 LYS A CA 1
ATOM 683 C C . LYS A 1 88 ? -5.834 17.139 9.961 1.00 97.56 88 LYS A C 1
ATOM 685 O O . LYS A 1 88 ? -6.361 18.077 10.551 1.00 97.56 88 LYS A O 1
ATOM 690 N N . ARG A 1 89 ? -5.799 17.060 8.624 1.00 97.56 89 ARG A N 1
ATOM 691 C CA . ARG A 1 89 ? -6.431 18.059 7.739 1.00 97.56 89 ARG A CA 1
ATOM 692 C C . ARG A 1 89 ? -7.942 18.148 7.944 1.00 97.56 89 ARG A C 1
ATOM 694 O O . ARG A 1 89 ? -8.489 19.241 7.872 1.00 97.56 89 ARG A O 1
ATOM 701 N N . ARG A 1 90 ? -8.603 17.021 8.219 1.00 96.06 90 ARG A N 1
ATOM 702 C CA . ARG A 1 90 ? -10.047 16.956 8.497 1.00 96.06 90 ARG A CA 1
ATOM 703 C C . ARG A 1 90 ? -10.432 17.422 9.905 1.00 96.06 90 ARG A C 1
ATOM 705 O O . ARG A 1 90 ? -11.618 17.531 10.191 1.00 96.06 90 ARG A O 1
ATOM 712 N N . GLY A 1 91 ? -9.463 17.694 10.784 1.00 97.00 91 GLY A N 1
ATOM 713 C CA . GLY A 1 91 ? -9.728 18.038 12.184 1.00 97.00 91 GLY A CA 1
ATOM 714 C C . GLY A 1 91 ? -10.154 16.840 13.041 1.00 97.00 91 GLY A C 1
ATOM 715 O O . GLY A 1 91 ? -10.734 17.021 14.112 1.00 97.00 91 GLY A O 1
ATOM 716 N N . GLU A 1 92 ? -9.869 15.618 12.589 1.00 96.38 92 GLU A N 1
ATOM 717 C CA . GLU A 1 92 ? -10.195 14.405 13.331 1.00 96.38 92 GLU A CA 1
ATOM 718 C C . GLU A 1 92 ? -9.303 14.261 14.568 1.00 96.38 92 GLU A C 1
ATOM 720 O O . GLU A 1 92 ? -8.089 14.460 14.520 1.00 96.38 92 GLU A O 1
ATOM 725 N N . LYS A 1 93 ? -9.899 13.854 15.696 1.00 94.00 93 LYS A N 1
ATOM 726 C CA . LYS A 1 93 ? -9.144 13.562 16.931 1.00 94.00 93 LYS A CA 1
ATOM 727 C C . LYS A 1 93 ? -8.347 12.259 16.832 1.00 94.00 93 LYS A C 1
ATOM 729 O O . LYS A 1 93 ? -7.404 12.043 17.590 1.00 94.00 93 LYS A O 1
ATOM 734 N N . ARG A 1 94 ? -8.763 11.371 15.929 1.00 93.94 94 ARG A N 1
ATOM 735 C CA . ARG A 1 94 ? -8.143 10.070 15.686 1.00 93.94 94 ARG A CA 1
ATOM 736 C C . ARG A 1 94 ? -6.771 10.236 15.022 1.00 93.94 94 ARG A C 1
ATOM 738 O O . ARG A 1 94 ? -6.591 11.088 14.158 1.00 93.94 94 ARG A O 1
ATOM 745 N N . THR A 1 95 ? -5.816 9.374 15.373 1.00 95.56 95 THR A N 1
ATOM 746 C CA . THR A 1 95 ? -4.464 9.380 14.792 1.00 95.56 95 THR A CA 1
ATOM 747 C C . THR A 1 95 ? -4.060 8.003 14.291 1.00 95.56 95 THR A C 1
ATOM 749 O O . THR A 1 95 ? -4.289 7.025 14.991 1.00 95.56 95 THR A O 1
ATOM 752 N N . CYS A 1 96 ? -3.382 7.935 13.145 1.00 97.06 96 CYS A N 1
ATOM 753 C CA . CYS A 1 96 ? -2.781 6.703 12.638 1.00 97.06 96 CYS A CA 1
ATOM 754 C C . CYS A 1 96 ? -1.278 6.706 12.956 1.00 97.06 96 CYS A C 1
ATOM 756 O O . CYS A 1 96 ? -0.481 7.300 12.235 1.00 97.06 96 CYS A O 1
ATOM 758 N N . ARG A 1 97 ? -0.900 6.133 14.102 1.00 95.19 97 ARG A N 1
ATOM 759 C CA . ARG A 1 97 ? 0.489 6.091 14.607 1.00 95.19 97 ARG A CA 1
ATOM 760 C C . ARG A 1 97 ? 0.948 4.645 14.791 1.00 95.19 97 ARG A C 1
ATOM 762 O O . ARG A 1 97 ? 0.071 3.806 15.001 1.00 95.19 97 ARG A O 1
ATOM 769 N N . PRO A 1 98 ? 2.262 4.351 14.787 1.00 96.44 98 PRO A N 1
ATOM 770 C CA . PRO A 1 98 ? 2.769 3.001 15.025 1.00 96.44 98 PRO A CA 1
ATOM 771 C C . PRO A 1 98 ? 2.069 2.312 16.199 1.00 96.44 98 PRO A C 1
ATOM 773 O O . PRO A 1 98 ? 1.930 2.903 17.271 1.00 96.44 98 PRO A O 1
ATOM 776 N N . TYR A 1 99 ? 1.590 1.091 15.957 1.00 93.69 99 TYR A N 1
ATOM 777 C CA . TYR A 1 99 ? 0.919 0.222 16.934 1.00 93.69 99 TYR A CA 1
ATOM 778 C C . TYR A 1 99 ? -0.449 0.695 17.469 1.00 93.69 99 TYR A C 1
ATOM 780 O O . TYR A 1 99 ? -1.031 0.037 18.329 1.00 93.69 99 TYR A O 1
ATOM 788 N N . SER A 1 100 ? -1.009 1.795 16.953 1.00 96.50 100 SER A N 1
ATOM 789 C CA . SER A 1 100 ? -2.418 2.154 17.198 1.00 96.50 100 SER A CA 1
ATOM 790 C C . SER A 1 100 ? -3.383 1.161 16.534 1.00 96.50 100 SER A C 1
ATOM 792 O O . SER A 1 100 ? -3.001 0.410 15.638 1.00 96.50 100 SER A O 1
ATOM 794 N N . ARG A 1 101 ? -4.668 1.172 16.909 1.00 96.75 101 ARG A N 1
ATOM 795 C CA . ARG A 1 101 ? -5.672 0.343 16.213 1.00 96.75 101 ARG A CA 1
ATOM 796 C C . ARG A 1 101 ? -5.746 0.697 14.730 1.00 96.75 101 ARG A C 1
ATOM 798 O O . ARG A 1 101 ? -5.777 -0.184 13.885 1.00 96.75 101 ARG A O 1
ATOM 805 N N . GLU A 1 102 ? -5.702 1.984 14.414 1.00 97.69 102 GLU A N 1
ATOM 806 C CA . GLU A 1 102 ? -5.701 2.521 13.056 1.00 97.69 102 GLU A CA 1
ATOM 807 C C . GLU A 1 102 ? -4.510 2.030 12.228 1.00 97.69 102 GLU A C 1
ATOM 809 O O . GLU A 1 102 ? -4.664 1.784 11.036 1.00 97.69 102 GLU A O 1
ATOM 814 N N . TRP A 1 103 ? -3.346 1.847 12.855 1.00 98.31 103 TRP A N 1
ATOM 815 C CA . TRP A 1 103 ? -2.162 1.280 12.208 1.00 98.31 103 TRP A CA 1
ATOM 816 C C . TRP A 1 103 ? -2.383 -0.165 11.779 1.00 98.31 103 TRP A C 1
ATOM 818 O O . TRP A 1 103 ? -2.108 -0.522 10.638 1.00 98.31 103 TRP A O 1
ATOM 828 N N . TRP A 1 104 ? -2.953 -0.986 12.657 1.00 98.19 104 TRP A N 1
ATOM 829 C CA . TRP A 1 104 ? -3.272 -2.371 12.318 1.00 98.19 104 TRP A CA 1
ATOM 830 C C . TRP A 1 104 ? -4.383 -2.467 11.269 1.00 98.19 104 TRP A C 1
ATOM 832 O O . TRP A 1 104 ? -4.293 -3.283 10.355 1.00 98.19 104 TRP A O 1
ATOM 842 N N . VAL A 1 105 ? -5.373 -1.568 11.315 1.00 98.19 105 VAL A N 1
ATOM 843 C CA . VAL A 1 105 ? -6.368 -1.443 10.237 1.00 98.19 105 VAL A CA 1
ATOM 844 C C . VAL A 1 105 ? -5.698 -1.067 8.913 1.00 98.19 105 VAL A C 1
ATOM 846 O O . VAL A 1 105 ? -6.017 -1.674 7.893 1.00 98.19 105 VAL A O 1
ATOM 849 N N . ALA A 1 106 ? -4.743 -0.133 8.914 1.00 98.56 106 ALA A N 1
ATOM 850 C CA . ALA A 1 106 ? -3.988 0.228 7.714 1.00 98.56 106 ALA A CA 1
ATOM 851 C C . ALA A 1 106 ? -3.194 -0.963 7.157 1.00 98.56 106 ALA A C 1
ATOM 853 O O . ALA A 1 106 ? -3.187 -1.163 5.945 1.00 98.56 106 ALA A O 1
ATOM 854 N N . ARG A 1 107 ? -2.598 -1.794 8.024 1.00 98.50 107 ARG A N 1
ATOM 855 C CA . ARG A 1 107 ? -1.910 -3.032 7.619 1.00 98.50 107 ARG A CA 1
ATOM 856 C C . ARG A 1 107 ? -2.858 -3.988 6.910 1.00 98.50 107 ARG A C 1
ATOM 858 O O . ARG A 1 107 ? -2.566 -4.447 5.811 1.00 98.50 107 ARG A O 1
ATOM 865 N N . GLY A 1 108 ? -4.031 -4.216 7.489 1.00 98.06 108 GLY A N 1
ATOM 866 C CA . GLY A 1 108 ? -5.043 -5.057 6.866 1.00 98.06 108 GLY A CA 1
ATOM 867 C C . GLY A 1 108 ? -5.580 -4.491 5.541 1.00 98.06 108 GLY A C 1
ATOM 868 O O . GLY A 1 108 ? -5.823 -5.248 4.603 1.00 98.06 108 GLY A O 1
ATOM 869 N N . VAL A 1 109 ? -5.718 -3.165 5.416 1.00 98.25 109 VAL A N 1
ATOM 870 C CA . VAL A 1 109 ? -6.046 -2.519 4.131 1.00 98.25 109 VAL A CA 1
ATOM 871 C C . VAL A 1 109 ? -4.935 -2.728 3.108 1.00 98.25 109 VAL A C 1
ATOM 873 O O . VAL A 1 109 ? -5.236 -3.031 1.959 1.00 98.25 109 VAL A O 1
ATOM 876 N N . LEU A 1 110 ? -3.667 -2.630 3.506 1.00 97.69 110 LEU A N 1
ATOM 877 C CA . LEU A 1 110 ? -2.534 -2.841 2.608 1.00 97.69 110 LEU A CA 1
ATOM 878 C C . LEU A 1 110 ? -2.496 -4.278 2.062 1.00 97.69 110 LEU A C 1
ATOM 880 O O . LEU A 1 110 ? -2.294 -4.464 0.864 1.00 97.69 110 LEU A O 1
ATOM 884 N N . VAL A 1 111 ? -2.788 -5.280 2.901 1.00 96.19 111 VAL A N 1
ATOM 885 C CA . VAL A 1 111 ? -2.928 -6.687 2.475 1.00 96.19 111 VAL A CA 1
ATOM 886 C C . VAL A 1 111 ? -4.031 -6.843 1.423 1.00 96.19 111 VAL A C 1
ATOM 888 O O . VAL A 1 111 ? -3.814 -7.473 0.385 1.00 96.19 111 VAL A O 1
ATOM 891 N N . ARG A 1 112 ? -5.203 -6.234 1.653 1.00 96.19 112 ARG A N 1
ATOM 892 C CA . ARG A 1 112 ? -6.329 -6.253 0.699 1.00 96.19 112 ARG A CA 1
ATOM 893 C C . ARG A 1 112 ? -5.962 -5.562 -0.605 1.00 96.19 112 ARG A C 1
ATOM 895 O O . ARG A 1 112 ? -6.151 -6.134 -1.674 1.00 96.19 112 ARG A O 1
ATOM 902 N N . TYR A 1 113 ? -5.391 -4.363 -0.504 1.00 96.38 113 TYR A N 1
ATOM 903 C CA . TYR A 1 113 ? -4.985 -3.553 -1.646 1.00 96.38 113 TYR A CA 1
ATOM 904 C C . TYR A 1 113 ? -3.975 -4.299 -2.517 1.00 96.38 113 TYR A C 1
ATOM 906 O O . TYR A 1 113 ? -4.180 -4.415 -3.721 1.00 96.38 113 TYR A O 1
ATOM 914 N N . ARG A 1 114 ? -2.937 -4.887 -1.906 1.00 94.56 114 ARG A N 1
ATOM 915 C CA . ARG A 1 114 ? -1.946 -5.713 -2.605 1.00 94.56 114 ARG A CA 1
ATOM 916 C C . ARG A 1 114 ? -2.611 -6.834 -3.397 1.00 94.56 114 ARG A C 1
ATOM 918 O O . ARG A 1 114 ? -2.312 -6.987 -4.576 1.00 94.56 114 ARG A O 1
ATOM 925 N N . HIS A 1 115 ? -3.532 -7.581 -2.786 1.00 92.69 115 HIS A N 1
ATOM 926 C CA . HIS A 1 115 ? -4.235 -8.657 -3.486 1.00 92.69 115 HIS A CA 1
ATOM 927 C C . HIS A 1 115 ? -5.038 -8.149 -4.689 1.00 92.69 115 HIS A C 1
ATOM 929 O O . HIS A 1 115 ? -5.018 -8.778 -5.745 1.00 92.69 115 HIS A O 1
ATOM 935 N N . MET A 1 116 ? -5.701 -6.999 -4.546 1.00 92.56 116 MET A N 1
ATOM 936 C CA . MET A 1 116 ? -6.512 -6.387 -5.603 1.00 92.56 116 MET A CA 1
ATOM 937 C C . MET A 1 116 ? -5.679 -5.948 -6.818 1.00 92.56 116 MET A C 1
ATOM 939 O O . MET A 1 116 ? -6.142 -6.067 -7.953 1.00 92.56 116 MET A O 1
ATOM 943 N N . VAL A 1 117 ? -4.448 -5.467 -6.599 1.00 90.94 117 VAL A N 1
ATOM 944 C CA . VAL A 1 117 ? -3.575 -4.950 -7.673 1.00 90.94 117 VAL A CA 1
ATOM 945 C C . VAL A 1 117 ? -2.608 -5.989 -8.251 1.00 90.94 117 VAL A C 1
ATOM 947 O O . VAL A 1 117 ? -2.127 -5.834 -9.378 1.00 90.94 117 VAL A O 1
ATOM 950 N N . GLN A 1 118 ? -2.323 -7.065 -7.518 1.00 82.12 118 GLN A N 1
ATOM 951 C CA . GLN A 1 118 ? -1.402 -8.113 -7.950 1.00 82.12 118 GLN A CA 1
ATOM 952 C C . GLN A 1 118 ? -2.007 -8.950 -9.095 1.00 82.12 118 GLN A C 1
ATOM 954 O O . GLN A 1 118 ? -3.061 -9.551 -8.942 1.00 82.12 118 GLN A O 1
ATOM 959 N N . GLY A 1 119 ? -1.327 -9.030 -10.246 1.00 67.19 119 GLY A N 1
ATOM 960 C CA . GLY A 1 119 ? -1.786 -9.799 -11.422 1.00 67.19 119 GLY A CA 1
ATOM 961 C C . GLY A 1 119 ? -2.003 -8.977 -12.697 1.00 67.19 119 GLY A C 1
ATOM 962 O O . GLY A 1 119 ? -2.213 -9.555 -13.758 1.00 67.19 119 GLY A O 1
ATOM 963 N N . GLY A 1 120 ? -1.869 -7.648 -12.616 1.00 58.03 120 GLY A N 1
ATOM 964 C CA . GLY A 1 120 ? -2.057 -6.741 -13.750 1.00 58.03 120 GLY A CA 1
ATOM 965 C C . GLY A 1 120 ? -3.541 -6.497 -14.044 1.00 58.03 120 GLY A C 1
ATOM 966 O O . GLY A 1 120 ? -4.350 -7.413 -14.000 1.00 58.03 120 GLY A O 1
ATOM 967 N N . MET A 1 121 ? -3.898 -5.242 -14.332 1.00 56.78 121 MET A N 1
ATOM 968 C CA . MET A 1 121 ? -5.271 -4.729 -14.535 1.00 56.78 121 MET A CA 1
ATOM 969 C C . MET A 1 121 ? -6.131 -4.483 -13.277 1.00 56.78 121 MET A C 1
ATOM 971 O O . MET A 1 121 ? -7.259 -4.028 -13.430 1.00 56.78 121 MET A O 1
ATOM 975 N N . GLY A 1 122 ? -5.635 -4.711 -12.052 1.00 59.38 122 GLY A N 1
ATOM 976 C CA . GLY A 1 122 ? -6.322 -4.265 -10.822 1.00 59.38 122 GLY A CA 1
ATOM 977 C C . GLY A 1 122 ? -7.730 -4.840 -10.604 1.00 59.38 122 GLY A C 1
ATOM 978 O O . GLY A 1 122 ? -8.581 -4.176 -10.018 1.00 59.38 122 GLY A O 1
ATOM 979 N N . ALA A 1 123 ? -7.995 -6.040 -11.128 1.00 66.31 123 ALA A N 1
ATOM 980 C CA . ALA A 1 123 ? -9.336 -6.620 -11.222 1.00 66.31 123 ALA A CA 1
ATOM 981 C C . ALA A 1 123 ? -9.599 -7.760 -10.225 1.00 66.31 123 ALA A C 1
ATOM 983 O O . ALA A 1 123 ? -10.655 -8.394 -10.292 1.00 66.31 123 ALA A O 1
ATOM 984 N N . ASN A 1 124 ? -8.661 -8.050 -9.318 1.00 86.00 124 ASN A N 1
ATOM 985 C CA . ASN A 1 124 ? -8.908 -9.088 -8.327 1.00 86.00 124 ASN A CA 1
ATOM 986 C C . ASN A 1 124 ? -9.961 -8.601 -7.325 1.00 86.00 124 ASN A C 1
ATOM 988 O O . ASN A 1 124 ? -9.896 -7.453 -6.869 1.00 86.00 124 ASN A O 1
ATOM 992 N N . PRO A 1 125 ? -10.926 -9.461 -6.957 1.00 90.38 125 PRO A N 1
ATOM 993 C CA . PRO A 1 125 ? -11.869 -9.130 -5.906 1.00 90.38 125 PRO A CA 1
ATOM 994 C C . PRO A 1 125 ? -11.119 -8.894 -4.592 1.00 90.38 125 PRO A C 1
ATOM 996 O O . PRO A 1 125 ? -10.110 -9.536 -4.306 1.00 90.38 125 PRO A O 1
ATOM 999 N N . ASP A 1 126 ? -11.630 -7.978 -3.777 1.00 93.62 126 ASP A N 1
ATOM 1000 C CA . ASP A 1 126 ? -11.103 -7.755 -2.434 1.00 93.62 126 ASP A CA 1
ATOM 1001 C C . ASP A 1 126 ? -11.237 -9.044 -1.600 1.00 93.62 126 ASP A C 1
ATOM 1003 O O . ASP A 1 126 ? -12.361 -9.527 -1.406 1.00 93.62 126 ASP A O 1
ATOM 1007 N N . PRO A 1 127 ? -10.124 -9.599 -1.080 1.00 92.56 127 PRO A N 1
ATOM 1008 C CA . PRO A 1 127 ? -10.138 -10.889 -0.393 1.00 92.56 127 PRO A CA 1
ATOM 1009 C C . PRO A 1 127 ? -10.869 -10.821 0.955 1.00 92.56 127 PRO A C 1
ATOM 1011 O O . PRO A 1 127 ? -11.231 -11.850 1.517 1.00 92.56 127 PRO A O 1
ATOM 1014 N N . MET A 1 128 ? -11.083 -9.613 1.489 1.00 95.50 128 MET A N 1
ATOM 1015 C CA . MET A 1 128 ? -11.709 -9.361 2.786 1.00 95.50 128 MET A CA 1
ATOM 1016 C C . MET A 1 128 ? -12.755 -8.241 2.680 1.00 95.50 128 MET A C 1
ATOM 1018 O O . MET A 1 128 ? -12.862 -7.383 3.559 1.00 95.50 128 MET A O 1
ATOM 1022 N N . ALA A 1 129 ? -13.544 -8.247 1.597 1.00 93.25 129 ALA A N 1
ATOM 1023 C CA . ALA A 1 129 ? -14.601 -7.259 1.359 1.00 93.25 129 ALA A CA 1
ATOM 1024 C C . ALA A 1 129 ? -15.653 -7.236 2.483 1.00 93.25 129 ALA A C 1
ATOM 1026 O O . ALA A 1 129 ? -16.166 -6.181 2.868 1.00 93.25 129 ALA A O 1
ATOM 1027 N N . ALA A 1 130 ? -15.983 -8.413 3.020 1.00 94.56 130 ALA A N 1
ATOM 1028 C CA . ALA A 1 130 ? -16.933 -8.544 4.111 1.00 94.56 130 ALA A CA 1
ATOM 1029 C C . ALA A 1 130 ? -16.314 -8.079 5.438 1.00 94.56 130 ALA A C 1
ATOM 1031 O O . ALA A 1 130 ? -15.255 -8.541 5.858 1.00 94.56 130 ALA A O 1
ATOM 1032 N N . GLN A 1 131 ? -17.025 -7.194 6.142 1.00 94.25 131 GLN A N 1
ATOM 1033 C CA . GLN A 1 131 ? -16.545 -6.558 7.376 1.00 94.25 131 GLN A CA 1
ATOM 1034 C C . GLN A 1 131 ? -16.155 -7.573 8.455 1.00 94.25 131 GLN A C 1
ATOM 1036 O O . GLN A 1 131 ? -15.202 -7.350 9.191 1.00 94.25 131 GLN A O 1
ATOM 1041 N N . TRP A 1 132 ? -16.901 -8.674 8.575 1.00 95.44 132 TRP A N 1
ATOM 1042 C CA . TRP A 1 132 ? -16.629 -9.699 9.580 1.00 95.44 132 TRP A CA 1
ATOM 1043 C C . TRP A 1 132 ? -15.330 -10.457 9.285 1.00 95.44 132 TRP A C 1
ATOM 1045 O O . TRP A 1 132 ? -14.535 -10.594 10.204 1.00 95.44 132 TRP A O 1
ATOM 1055 N N . VAL A 1 133 ? -15.060 -10.804 8.019 1.00 97.06 133 VAL A N 1
ATOM 1056 C CA . VAL A 1 133 ? -13.797 -11.436 7.588 1.00 97.06 133 VAL A CA 1
ATOM 1057 C C . VAL A 1 133 ? -12.618 -10.529 7.916 1.00 97.06 133 VAL A C 1
ATOM 1059 O O . VAL A 1 133 ? -11.629 -10.957 8.498 1.00 97.06 133 VAL A O 1
ATOM 1062 N N . PHE A 1 134 ? -12.737 -9.240 7.591 1.00 97.31 134 PHE A N 1
ATOM 1063 C CA . PHE A 1 134 ? -11.673 -8.280 7.863 1.00 97.31 134 PHE A CA 1
ATOM 1064 C C . PHE A 1 134 ? -11.387 -8.118 9.365 1.00 97.31 134 PHE A C 1
ATOM 1066 O O . PHE A 1 134 ? -10.237 -7.982 9.779 1.00 97.31 134 PHE A O 1
ATOM 1073 N N . ARG A 1 135 ? -12.434 -8.138 10.194 1.00 96.94 135 ARG A N 1
ATOM 1074 C CA . ARG A 1 135 ? -12.318 -8.045 11.656 1.00 96.94 135 ARG A CA 1
ATOM 1075 C C . ARG A 1 135 ? -11.704 -9.299 12.265 1.00 96.94 135 ARG A C 1
ATOM 1077 O O . ARG A 1 135 ? -10.859 -9.169 13.140 1.00 96.94 135 ARG A O 1
ATOM 1084 N N . GLU A 1 136 ? -12.129 -10.471 11.809 1.00 97.44 136 GLU A N 1
ATOM 1085 C CA . GLU A 1 136 ? -11.584 -11.762 12.235 1.00 97.44 136 GLU A CA 1
ATOM 1086 C C . GLU A 1 136 ? -10.094 -11.843 11.898 1.00 97.44 136 GLU A C 1
ATOM 1088 O O . GLU A 1 136 ? -9.277 -12.085 12.779 1.00 97.44 136 GLU A O 1
ATOM 1093 N N . TRP A 1 137 ? -9.712 -11.448 10.680 1.00 97.81 137 TRP A N 1
ATOM 1094 C CA . TRP A 1 137 ? -8.307 -11.372 10.287 1.00 97.81 137 TRP A CA 1
ATOM 1095 C C . TRP A 1 137 ? -7.477 -10.459 11.207 1.00 97.81 137 TRP A C 1
ATOM 1097 O O . TRP A 1 137 ? -6.381 -10.837 11.620 1.00 97.81 137 TRP A O 1
ATOM 1107 N N . LEU A 1 138 ? -7.986 -9.275 11.569 1.00 97.69 138 LEU A N 1
ATOM 1108 C CA . LEU A 1 138 ? -7.299 -8.362 12.497 1.00 97.69 138 LEU A CA 1
ATOM 1109 C C . LEU A 1 138 ? -7.159 -8.945 13.911 1.00 97.69 138 LEU A C 1
ATOM 1111 O O . LEU A 1 138 ? -6.129 -8.733 14.558 1.00 97.69 138 LEU A O 1
ATOM 1115 N N . ALA A 1 139 ? -8.174 -9.663 14.391 1.00 97.56 139 ALA A N 1
ATOM 1116 C CA . ALA A 1 139 ? -8.134 -10.326 15.687 1.00 97.56 139 ALA A CA 1
ATOM 1117 C C . ALA A 1 139 ? -7.109 -11.471 15.686 1.00 97.56 139 ALA A C 1
ATOM 1119 O O . ALA A 1 139 ? -6.231 -11.498 16.545 1.00 97.56 139 ALA A O 1
ATOM 1120 N N . ASP A 1 140 ? -7.144 -12.336 14.675 1.00 97.88 140 ASP A N 1
ATOM 1121 C CA . ASP A 1 140 ? -6.296 -13.528 14.597 1.00 97.88 140 ASP A CA 1
ATOM 1122 C C . ASP A 1 140 ? -4.819 -13.190 14.365 1.00 97.88 140 ASP A C 1
ATOM 1124 O O . ASP A 1 140 ? -3.931 -13.798 14.960 1.00 97.88 140 ASP A O 1
ATOM 1128 N N . ASN A 1 141 ? -4.535 -12.202 13.509 1.00 96.81 141 ASN A N 1
ATOM 1129 C CA . ASN A 1 141 ? -3.160 -11.876 13.115 1.00 96.81 141 ASN A CA 1
ATOM 1130 C C . ASN A 1 141 ? -2.510 -10.835 14.033 1.00 96.81 141 ASN A C 1
ATOM 1132 O O . ASN A 1 141 ? -1.282 -10.786 14.139 1.00 96.81 141 ASN A O 1
ATOM 1136 N N . HIS A 1 142 ? -3.309 -9.976 14.676 1.00 95.94 142 HIS A N 1
ATOM 1137 C CA . HIS A 1 142 ? -2.796 -8.813 15.406 1.00 95.94 142 HIS A CA 1
ATOM 1138 C C . HIS A 1 142 ? -3.443 -8.582 16.779 1.00 95.94 142 HIS A C 1
ATOM 1140 O O . HIS A 1 142 ? -3.075 -7.624 17.458 1.00 95.94 142 HIS A O 1
ATOM 1146 N N . GLY A 1 143 ? -4.395 -9.416 17.209 1.00 96.75 143 GLY A N 1
ATOM 1147 C CA . GLY A 1 143 ? -5.102 -9.245 18.483 1.00 96.75 143 GLY A CA 1
ATOM 1148 C C . GLY A 1 143 ? -5.967 -7.982 18.543 1.00 96.75 143 GLY A C 1
ATOM 1149 O O . GLY A 1 143 ? -6.266 -7.488 19.630 1.00 96.75 143 GLY A O 1
ATOM 1150 N N . VAL A 1 144 ? -6.333 -7.408 17.389 1.00 96.31 144 VAL A N 1
ATOM 1151 C CA . VAL A 1 144 ? -7.080 -6.147 17.316 1.00 96.31 144 VAL A CA 1
ATOM 1152 C C . VAL A 1 144 ? -8.555 -6.412 17.074 1.00 96.31 144 VAL A C 1
ATOM 1154 O O . VAL A 1 144 ? -8.989 -6.684 15.957 1.00 96.31 144 VAL A O 1
ATOM 1157 N N . GLU A 1 145 ? -9.351 -6.226 18.122 1.00 95.56 145 GLU A N 1
ATOM 1158 C CA . GLU A 1 145 ? -10.802 -6.308 18.026 1.00 95.56 145 GLU A CA 1
ATOM 1159 C C . GLU A 1 145 ? -11.426 -4.959 17.647 1.00 95.56 145 GLU A C 1
ATOM 1161 O O . GLU A 1 145 ? -11.214 -3.925 18.295 1.00 95.56 145 GLU A O 1
ATOM 1166 N N . LEU A 1 146 ? -12.251 -4.974 16.598 1.00 93.94 146 LEU A N 1
ATOM 1167 C CA . LEU A 1 146 ? -13.064 -3.828 16.196 1.00 93.94 146 LEU A CA 1
ATOM 1168 C C . LEU A 1 146 ? -14.541 -4.091 16.487 1.00 93.94 146 LEU A C 1
ATOM 1170 O O . LEU A 1 146 ? -15.081 -5.146 16.137 1.00 93.94 146 LEU A O 1
ATOM 1174 N N . ASP A 1 147 ? -15.222 -3.098 17.054 1.00 91.19 147 ASP A N 1
ATOM 1175 C CA . ASP A 1 147 ? -16.674 -3.135 17.232 1.00 91.19 147 ASP A CA 1
ATOM 1176 C C . ASP A 1 147 ? -17.384 -3.092 15.866 1.00 91.19 147 ASP A C 1
ATOM 1178 O O . ASP A 1 147 ? -17.068 -2.265 15.005 1.00 91.19 147 ASP A O 1
ATOM 1182 N N . SER A 1 148 ? -18.346 -3.992 15.664 1.00 90.31 148 SER A N 1
ATOM 1183 C CA . SER A 1 148 ? -19.189 -4.033 14.462 1.00 90.31 148 SER A CA 1
ATOM 1184 C C . SER A 1 148 ? -20.319 -3.003 14.497 1.00 90.31 148 SER A C 1
ATOM 1186 O O . SER A 1 148 ? -20.829 -2.599 13.449 1.00 90.31 148 SER A O 1
ATOM 1188 N N . ARG A 1 149 ? -20.724 -2.543 15.687 1.00 92.38 149 ARG A N 1
ATOM 1189 C CA . ARG A 1 149 ? -21.834 -1.601 15.853 1.00 92.38 149 ARG A CA 1
ATOM 1190 C C . ARG A 1 149 ? -21.477 -0.257 15.234 1.00 92.38 149 ARG A C 1
ATOM 1192 O O . ARG A 1 149 ? -20.462 0.360 15.561 1.00 92.38 149 ARG A O 1
ATOM 1199 N N . ASN A 1 150 ? -22.359 0.235 14.366 1.00 87.69 150 ASN A N 1
ATOM 1200 C CA . ASN A 1 150 ? -22.142 1.459 13.593 1.00 87.69 150 ASN A CA 1
ATOM 1201 C C . ASN A 1 150 ? -20.845 1.424 12.762 1.00 87.69 150 ASN A C 1
ATOM 1203 O O . ASN A 1 150 ? -20.169 2.450 12.643 1.00 87.69 150 ASN A O 1
ATOM 1207 N N . TRP A 1 151 ? -20.508 0.262 12.180 1.00 92.31 151 TRP A N 1
ATOM 1208 C CA . TRP A 1 151 ? -19.291 0.056 11.389 1.00 92.31 151 TRP A CA 1
ATOM 1209 C C . TRP A 1 151 ? -19.000 1.203 10.424 1.00 92.31 151 TRP A C 1
ATOM 1211 O O . TRP A 1 151 ? -17.914 1.774 10.469 1.00 92.31 151 TRP A O 1
ATOM 1221 N N . SER A 1 152 ? -19.973 1.596 9.596 1.00 92.38 152 SER A N 1
ATOM 1222 C CA . SER A 1 152 ? -19.785 2.636 8.576 1.00 92.38 152 SER A CA 1
ATOM 1223 C C . SER A 1 152 ? -19.266 3.951 9.160 1.00 92.38 152 SER A C 1
ATOM 1225 O O . SER A 1 152 ? -18.396 4.581 8.565 1.00 92.38 152 SER A O 1
ATOM 1227 N N . ARG A 1 153 ? -19.744 4.332 10.352 1.00 91.12 153 ARG A N 1
ATOM 1228 C CA . ARG A 1 153 ? -19.346 5.558 11.058 1.00 91.12 153 ARG A CA 1
ATOM 1229 C C . ARG A 1 153 ? -18.035 5.401 11.828 1.00 91.12 153 ARG A C 1
ATOM 1231 O O . ARG A 1 153 ? -17.304 6.374 11.974 1.00 91.12 153 ARG A O 1
ATOM 1238 N N . GLN A 1 154 ? -17.745 4.218 12.364 1.00 91.81 154 GLN A N 1
ATOM 1239 C CA . GLN A 1 154 ? -16.546 4.016 13.181 1.00 91.81 154 GLN A CA 1
ATOM 1240 C C . GLN A 1 154 ? -15.310 3.646 12.356 1.00 91.81 154 GLN A C 1
ATOM 1242 O O . GLN A 1 154 ? -14.226 4.161 12.630 1.00 91.81 154 GLN A O 1
ATOM 1247 N N . TRP A 1 155 ? -15.469 2.766 11.370 1.00 95.69 155 TRP A N 1
ATOM 1248 C CA . TRP A 1 155 ? -14.373 2.104 10.660 1.00 95.69 155 TRP A CA 1
ATOM 1249 C C . TRP A 1 155 ? -14.531 2.144 9.144 1.00 95.69 155 TRP A C 1
ATOM 1251 O O . TRP A 1 155 ? -13.538 2.350 8.459 1.00 95.69 155 TRP A O 1
ATOM 1261 N N . GLY A 1 156 ? -15.749 2.015 8.610 1.00 95.81 156 GLY A N 1
ATOM 1262 C CA . GLY A 1 156 ? -15.984 1.920 7.166 1.00 95.81 156 GLY A CA 1
ATOM 1263 C C . GLY A 1 156 ? -15.418 3.100 6.375 1.00 95.81 156 GLY A C 1
ATOM 1264 O O . GLY A 1 156 ? -14.666 2.894 5.428 1.00 95.81 156 GLY A O 1
ATOM 1265 N N . TRP A 1 157 ? -15.700 4.333 6.802 1.00 96.38 157 TRP A N 1
ATOM 1266 C CA . TRP A 1 157 ? -15.141 5.522 6.145 1.00 96.38 157 TRP A CA 1
ATOM 1267 C C . TRP A 1 157 ? -13.612 5.612 6.264 1.00 96.38 157 TRP A C 1
ATOM 1269 O O . TRP A 1 157 ? -12.958 6.092 5.344 1.00 96.38 157 TRP A O 1
ATOM 1279 N N . LEU A 1 158 ? -13.029 5.153 7.380 1.00 97.38 158 LEU A N 1
ATOM 1280 C CA . LEU A 1 158 ? -11.581 5.187 7.584 1.00 97.38 158 LEU A CA 1
ATOM 1281 C C . LEU A 1 158 ? -10.887 4.148 6.700 1.00 97.38 158 LEU A C 1
ATOM 1283 O O . LEU A 1 158 ? -9.854 4.442 6.111 1.00 97.38 158 LEU A O 1
ATOM 1287 N N . VAL A 1 159 ? -11.466 2.952 6.592 1.00 97.94 159 VAL A N 1
ATOM 1288 C CA . VAL A 1 159 ? -11.004 1.907 5.674 1.00 97.94 159 VAL A CA 1
ATOM 1289 C C . VAL A 1 159 ? -11.029 2.432 4.241 1.00 97.94 159 VAL A C 1
ATOM 1291 O O . VAL A 1 159 ? -10.028 2.303 3.545 1.00 97.94 159 VAL A O 1
ATOM 1294 N N . GLN A 1 160 ? -12.116 3.092 3.825 1.00 97.88 160 GLN A N 1
ATOM 1295 C CA . GLN A 1 160 ? -12.184 3.716 2.502 1.00 97.88 160 GLN A CA 1
ATOM 1296 C C . GLN A 1 160 ? -11.102 4.787 2.320 1.00 97.88 160 GLN A C 1
ATOM 1298 O O . GLN A 1 160 ? -10.385 4.765 1.328 1.00 97.88 160 GLN A O 1
ATOM 1303 N N . LEU A 1 161 ? -10.910 5.666 3.309 1.00 98.31 161 LEU A N 1
ATOM 1304 C CA . LEU A 1 161 ? -9.836 6.659 3.273 1.00 98.31 161 LEU A CA 1
ATOM 1305 C C . LEU A 1 161 ? -8.453 6.005 3.112 1.00 98.31 161 LEU A C 1
ATOM 1307 O O . LEU A 1 161 ? -7.614 6.514 2.374 1.00 98.31 161 LEU A O 1
ATOM 1311 N N . MET A 1 162 ? -8.196 4.889 3.796 1.00 98.62 162 MET A N 1
ATOM 1312 C CA . MET A 1 162 ? -6.938 4.150 3.668 1.00 98.62 162 MET A CA 1
ATOM 1313 C C . MET A 1 162 ? -6.769 3.557 2.263 1.00 98.62 162 MET A C 1
ATOM 1315 O O . MET A 1 162 ? -5.674 3.648 1.716 1.00 98.62 162 MET A O 1
ATOM 1319 N N . PHE A 1 163 ? -7.831 3.019 1.654 1.00 98.25 163 PHE A N 1
ATOM 1320 C CA . PHE A 1 163 ? -7.813 2.588 0.251 1.00 98.25 163 PHE A CA 1
ATOM 1321 C C . PHE A 1 163 ? -7.495 3.747 -0.696 1.00 98.25 163 PHE A C 1
ATOM 1323 O O . PHE A 1 163 ? -6.618 3.619 -1.548 1.00 98.25 163 PHE A O 1
ATOM 1330 N N . ASP A 1 164 ? -8.145 4.895 -0.507 1.00 98.38 164 ASP A N 1
ATOM 1331 C CA . ASP A 1 164 ? -7.918 6.082 -1.333 1.00 98.38 164 ASP A CA 1
ATOM 1332 C C . ASP A 1 164 ? -6.460 6.563 -1.213 1.00 98.38 164 ASP A C 1
ATOM 1334 O O . ASP A 1 164 ? -5.813 6.870 -2.215 1.00 98.38 164 ASP A O 1
ATOM 1338 N N . GLN A 1 165 ? -5.902 6.590 0.006 1.00 98.56 165 GLN A N 1
ATOM 1339 C CA . GLN A 1 165 ? -4.495 6.946 0.215 1.00 98.56 165 GLN A CA 1
ATOM 1340 C C . GLN A 1 165 ? -3.536 5.910 -0.385 1.00 98.56 165 GLN A C 1
ATOM 1342 O O . GLN A 1 165 ? -2.539 6.310 -0.986 1.00 98.56 165 GLN A O 1
ATOM 1347 N N . ALA A 1 166 ? -3.830 4.611 -0.272 1.00 98.12 166 ALA A N 1
ATOM 1348 C CA . ALA A 1 166 ? -3.037 3.564 -0.914 1.00 98.12 166 ALA A CA 1
ATOM 1349 C C . ALA A 1 166 ? -3.011 3.750 -2.439 1.00 98.12 166 ALA A C 1
ATOM 1351 O O . ALA A 1 166 ? -1.931 3.752 -3.022 1.00 98.12 166 ALA A O 1
ATOM 1352 N N . GLY A 1 167 ? -4.164 4.029 -3.058 1.00 97.00 167 GLY A N 1
ATOM 1353 C CA . GLY A 1 167 ? -4.268 4.320 -4.491 1.00 97.00 167 GLY A CA 1
ATOM 1354 C C . GLY A 1 167 ? -3.517 5.578 -4.927 1.00 97.00 167 GLY A C 1
ATOM 1355 O O . GLY A 1 167 ? -2.885 5.595 -5.982 1.00 97.00 167 GLY A O 1
ATOM 1356 N N . ILE A 1 168 ? -3.512 6.627 -4.101 1.00 97.94 168 ILE A N 1
ATOM 1357 C CA . ILE A 1 168 ? -2.717 7.834 -4.366 1.00 97.94 168 ILE A CA 1
ATOM 1358 C C . ILE A 1 168 ? -1.216 7.518 -4.344 1.00 97.94 168 ILE A C 1
ATOM 1360 O O . ILE A 1 168 ? -0.499 7.939 -5.254 1.00 97.94 168 ILE A O 1
ATOM 1364 N N . ILE A 1 169 ? -0.738 6.796 -3.324 1.00 98.19 169 ILE A N 1
ATOM 1365 C CA . ILE A 1 169 ? 0.682 6.431 -3.190 1.00 98.19 169 ILE A CA 1
ATOM 1366 C C . ILE A 1 169 ? 1.099 5.510 -4.342 1.00 98.19 169 ILE A C 1
ATOM 1368 O O . ILE A 1 169 ? 2.105 5.769 -4.997 1.00 98.19 169 ILE A O 1
ATOM 1372 N N . ASP A 1 170 ? 0.300 4.488 -4.638 1.00 96.31 170 ASP A N 1
ATOM 1373 C CA . ASP A 1 170 ? 0.517 3.560 -5.749 1.00 96.31 170 ASP A CA 1
ATOM 1374 C C . ASP A 1 170 ? 0.583 4.296 -7.097 1.00 96.31 170 ASP A C 1
ATOM 1376 O O . ASP A 1 170 ? 1.537 4.148 -7.860 1.00 96.31 170 ASP A O 1
ATOM 1380 N N . GLY A 1 171 ? -0.348 5.223 -7.340 1.00 95.38 171 GLY A N 1
ATOM 1381 C CA . GLY A 1 171 ? -0.310 6.097 -8.508 1.00 95.38 171 GLY A CA 1
ATOM 1382 C C . GLY A 1 171 ? 0.969 6.940 -8.594 1.00 95.38 171 GLY A C 1
ATOM 1383 O O . GLY A 1 171 ? 1.485 7.156 -9.690 1.00 95.38 171 GLY A O 1
ATOM 1384 N N . MET A 1 172 ? 1.526 7.402 -7.468 1.00 95.94 172 MET A N 1
ATOM 1385 C CA . MET A 1 172 ? 2.825 8.091 -7.455 1.00 95.94 172 MET A CA 1
ATOM 1386 C C . MET A 1 172 ? 3.977 7.150 -7.830 1.00 95.94 172 MET A C 1
ATOM 1388 O O . MET A 1 172 ? 4.847 7.558 -8.599 1.00 95.94 172 MET A O 1
ATOM 1392 N N . CYS A 1 173 ? 3.958 5.904 -7.350 1.00 95.00 173 CYS A N 1
ATOM 1393 C CA . CYS A 1 173 ? 4.957 4.886 -7.684 1.00 95.00 173 CYS A CA 1
ATOM 1394 C C . CYS A 1 173 ? 4.903 4.472 -9.164 1.00 95.00 173 CYS A C 1
ATOM 1396 O O . CYS A 1 173 ? 5.941 4.238 -9.780 1.00 95.00 173 CYS A O 1
ATOM 1398 N N . LEU A 1 174 ? 3.708 4.410 -9.756 1.00 93.06 174 LEU A N 1
ATOM 1399 C CA . LEU A 1 174 ? 3.519 3.974 -11.141 1.00 93.06 174 LEU A CA 1
ATOM 1400 C C . LEU A 1 174 ? 3.783 5.073 -12.179 1.00 93.06 174 LEU A C 1
ATOM 1402 O O . LEU A 1 174 ? 4.098 4.752 -13.323 1.00 93.06 174 LEU A O 1
ATOM 1406 N N . ARG A 1 175 ? 3.699 6.363 -11.820 1.00 94.56 175 ARG A N 1
ATOM 1407 C CA . ARG A 1 175 ? 3.888 7.491 -12.760 1.00 94.56 175 ARG A CA 1
ATOM 1408 C C . ARG A 1 175 ? 5.192 7.424 -13.573 1.00 94.56 175 ARG A C 1
ATOM 1410 O O . ARG A 1 175 ? 5.107 7.561 -14.795 1.00 94.56 175 ARG A O 1
ATOM 1417 N N . PRO A 1 176 ? 6.383 7.215 -12.970 1.00 93.81 176 PRO A N 1
ATOM 1418 C CA . PRO A 1 176 ? 7.626 7.133 -13.737 1.00 93.81 176 PRO A CA 1
ATOM 1419 C C . PRO A 1 176 ? 7.636 5.961 -14.722 1.00 93.81 176 PRO A C 1
ATOM 1421 O O . PRO A 1 176 ? 8.094 6.116 -15.851 1.00 93.81 176 PRO A O 1
ATOM 1424 N N . VAL A 1 177 ? 7.088 4.812 -14.316 1.00 91.56 177 VAL A N 1
ATOM 1425 C CA . VAL A 1 177 ? 6.982 3.616 -15.164 1.00 91.56 177 VAL A CA 1
ATOM 1426 C C . VAL A 1 177 ? 5.995 3.851 -16.307 1.00 91.56 177 VAL A C 1
ATOM 1428 O O . VAL A 1 177 ? 6.310 3.567 -17.459 1.00 91.56 177 VAL A O 1
ATOM 1431 N N . GLY A 1 178 ? 4.833 4.438 -16.015 1.00 91.00 178 GLY A N 1
ATOM 1432 C CA . GLY A 1 178 ? 3.827 4.787 -17.016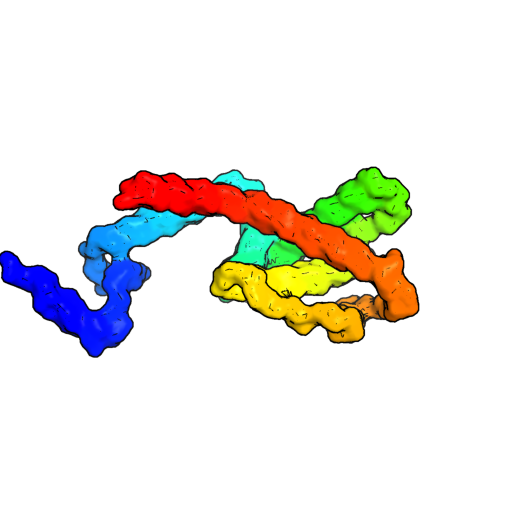 1.00 91.00 178 GLY A CA 1
ATOM 1433 C C . GLY A 1 178 ? 4.365 5.736 -18.088 1.00 91.00 178 GLY A C 1
ATOM 1434 O O . GLY A 1 178 ? 4.066 5.552 -19.265 1.00 91.00 178 GLY A O 1
ATOM 1435 N N . ARG A 1 179 ? 5.223 6.694 -17.708 1.00 92.69 179 ARG A N 1
ATOM 1436 C CA . ARG A 1 179 ? 5.904 7.578 -18.665 1.00 92.69 179 ARG A CA 1
ATOM 1437 C C . ARG A 1 179 ? 6.812 6.797 -19.617 1.00 92.69 179 ARG A C 1
ATOM 1439 O O . ARG A 1 179 ? 6.693 6.981 -20.822 1.00 92.69 179 ARG A O 1
ATOM 1446 N N . VAL A 1 180 ? 7.651 5.895 -19.096 1.00 92.44 180 VAL A N 1
ATOM 1447 C CA . VAL A 1 180 ? 8.521 5.043 -19.934 1.00 92.44 180 VAL A CA 1
ATOM 1448 C C . VAL A 1 180 ? 7.690 4.230 -20.927 1.00 92.44 180 VAL A C 1
ATOM 1450 O O . VAL A 1 180 ? 8.013 4.195 -22.107 1.00 92.44 180 VAL A O 1
ATOM 1453 N N . LEU A 1 181 ? 6.594 3.615 -20.474 1.00 89.06 181 LEU A N 1
ATOM 1454 C CA . LEU A 1 181 ? 5.730 2.813 -21.346 1.00 89.06 181 LEU A CA 1
ATOM 1455 C C . LEU A 1 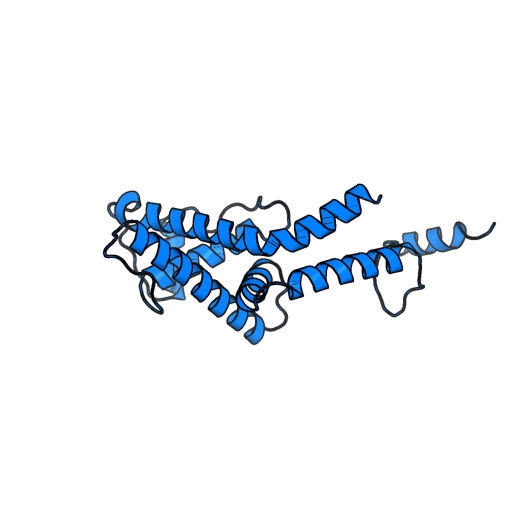181 ? 5.014 3.653 -22.418 1.00 89.06 181 LEU A C 1
ATOM 1457 O O . LEU A 1 181 ? 4.804 3.164 -23.526 1.00 89.06 181 LEU A O 1
ATOM 1461 N N . SER A 1 182 ? 4.648 4.901 -22.110 1.00 89.75 182 SER A N 1
ATOM 1462 C CA . SER A 1 182 ? 4.055 5.822 -23.089 1.00 89.75 182 SER A CA 1
ATOM 1463 C C . SER A 1 182 ? 5.062 6.224 -24.166 1.00 89.75 182 SER A C 1
ATOM 1465 O O . SER A 1 182 ? 4.751 6.130 -25.348 1.00 89.75 182 SER A O 1
ATOM 1467 N N . GLU A 1 183 ? 6.279 6.603 -23.763 1.00 90.06 183 GLU A N 1
ATOM 1468 C CA . GLU A 1 183 ? 7.367 6.974 -24.680 1.00 90.06 183 GLU A CA 1
ATOM 1469 C C . GLU A 1 183 ? 7.717 5.822 -25.637 1.00 90.06 183 GLU A C 1
ATOM 1471 O O . GLU A 1 183 ? 7.957 6.036 -26.820 1.00 90.06 183 GLU A O 1
ATOM 1476 N N . GLU A 1 184 ? 7.716 4.585 -25.138 1.00 85.56 184 GLU A N 1
ATOM 1477 C CA . GLU A 1 184 ? 7.990 3.383 -25.938 1.00 85.56 184 GLU A CA 1
ATOM 1478 C C . GLU A 1 184 ? 6.862 3.064 -26.919 1.00 85.56 184 GLU A C 1
ATOM 1480 O O . GLU A 1 184 ? 7.118 2.633 -28.039 1.00 85.56 184 GLU A O 1
ATOM 1485 N N . ARG A 1 185 ? 5.608 3.309 -26.526 1.00 81.81 185 ARG A N 1
ATOM 1486 C CA . ARG A 1 185 ? 4.455 3.151 -27.418 1.00 81.81 185 ARG A CA 1
ATOM 1487 C C . ARG A 1 185 ? 4.446 4.190 -28.540 1.00 81.81 185 ARG A C 1
ATOM 1489 O O . ARG A 1 185 ? 3.977 3.877 -29.624 1.00 81.81 185 ARG A O 1
ATOM 1496 N N . GLU A 1 186 ? 4.908 5.409 -28.276 1.00 81.25 186 GLU A N 1
ATOM 1497 C CA . GLU A 1 186 ? 5.008 6.475 -29.284 1.00 81.25 186 GLU A CA 1
ATOM 1498 C C . GLU A 1 186 ? 6.185 6.273 -30.250 1.00 81.25 186 GLU A C 1
ATOM 1500 O O . GLU A 1 1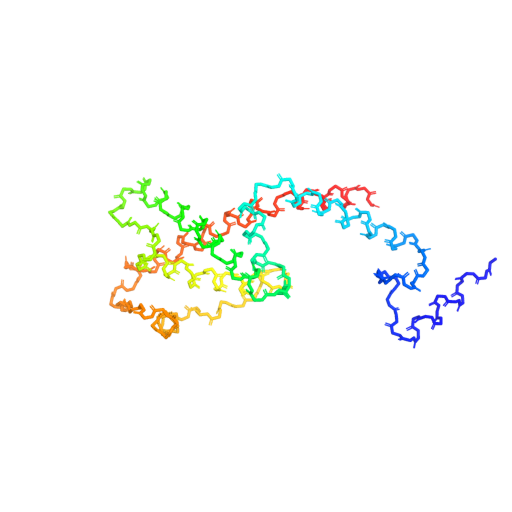86 ? 6.126 6.732 -31.388 1.00 81.25 186 GLU A O 1
ATOM 1505 N N . ALA A 1 187 ? 7.247 5.594 -29.808 1.00 70.38 187 ALA A N 1
ATOM 1506 C CA . ALA A 1 187 ? 8.433 5.314 -30.616 1.00 70.38 187 ALA A CA 1
ATOM 1507 C C . ALA A 1 187 ? 8.312 4.065 -31.517 1.00 70.38 187 ALA A C 1
ATOM 1509 O O . ALA A 1 187 ? 9.191 3.853 -32.358 1.00 70.38 187 ALA A O 1
ATOM 1510 N N . ALA A 1 188 ? 7.274 3.242 -31.324 1.00 61.41 188 ALA A N 1
ATOM 1511 C CA . ALA A 1 188 ? 7.014 1.990 -32.046 1.00 61.41 188 ALA A CA 1
ATOM 1512 C C . ALA A 1 188 ? 6.044 2.178 -33.222 1.00 61.41 188 ALA A C 1
ATOM 1514 O O . ALA A 1 188 ? 6.281 1.529 -34.268 1.00 61.41 188 ALA A O 1
#

pLDDT: mean 86.94, std 16.13, range [38.16, 98.69]